Protein AF-A0AAV9LA61-F1 (afdb_monomer_lite)

pLDDT: mean 79.59, std 14.25, range [30.61, 95.94]

Sequence (211 aa):
MIKEYSKTHLEEFGIGIHIETIQLITIHNENRMDTILHFSTNIIWFGILSGYSILAKALCLLLVTEFFLGYHSPPGWEFAIRSIYNEVGVVANEQTITILVCILPGYENPREATGHIVCANCHLANKPVEIEVPQAVLPDTVFEAVVRIPYDMQLKQVLANGKKGGLNVEAVLILPEGFELAPPNRISPEMKEKIGNLSFQSYRPNMLTKE

Organism: NCBI:txid50273

Foldseek 3Di:
DDDPPDPPVVVVVVVVVVVVVVVVVVVVVVVVVVVVVVVVVVVVVVVVVVVVVVVVVVVVVVVVCCLVVVPPDLVSQLVVVCVVCVVVVHPDDPLNSLVCSPPVPLHPDQADPVRDGCVCSNVVDDFDKDWDWDPDDDPPDDTDIDIDGDDDQVAFDQDPVRDTHGDDDDDDDDDDAPDDDDDPVRQDPVNCVVCPPDDDDDSDPPPNDDD

InterPro domains:
  IPR002325 Cytochrome f [PR00610] (107-126)
  IPR002325 Cytochrome f [PR00610] (127-147)
  IPR002325 Cytochrome f [PR00610] (148-167)
  IPR002325 Cytochrome f [PR00610] (168-188)
  IPR002325 Cytochrome f [PR00610] (189-209)
  IPR002325 Cytochrome f [PS51010] (98-211)
  IPR004282 Chloroplast envelope membrane protein, CemA [PF03040] (49-105)
  IPR024094 Cytochrome f large domain [PF16639] (106-206)
  IPR036826 Cytochrome f large domain superfamily [G3DSA:2.60.40.830] (104-209)
  IPR036826 Cytochrome f large domain superfamily [SSF49441] (105-206)

Secondary structure (DSSP, 8-state):
------HHHHHHHHHHHHHHHHHHHHHHHHHHHHHHHHHHHHHHHHHHHHHHHHHHHHHHHHHHHHHHH-TTSHHHHHHHHHHHHHHTT----HHHHHHHHHHSS--SSSB-TTS-BGGGGT--S----EEE--S---TT-----EEE----TT--EEPTTSSEEPPP------PPTT--PPPTTTS-HHHHHHHTT-----SSTT-S---

Structure (mmCIF, N/CA/C/O backbone):
data_AF-A0AAV9LA61-F1
#
_entry.id   AF-A0AAV9LA61-F1
#
loop_
_atom_site.group_PDB
_atom_site.id
_atom_site.type_symbol
_atom_site.label_atom_id
_atom_site.label_alt_id
_atom_site.label_comp_id
_atom_site.label_asym_id
_atom_site.label_entity_id
_atom_site.label_seq_id
_atom_site.pdbx_PDB_ins_code
_atom_site.Cartn_x
_atom_site.Cartn_y
_atom_site.Cartn_z
_atom_site.occupancy
_atom_site.B_iso_or_equiv
_atom_site.auth_seq_id
_atom_site.auth_comp_id
_atom_site.auth_asym_id
_atom_site.auth_atom_id
_atom_site.pdbx_PDB_model_num
ATOM 1 N N . MET A 1 1 ? 67.467 15.479 -105.232 1.00 39.47 1 MET A N 1
ATOM 2 C CA . MET A 1 1 ? 67.809 14.550 -104.135 1.00 39.47 1 MET A CA 1
ATOM 3 C C . MET A 1 1 ? 66.787 14.755 -103.019 1.00 39.47 1 MET A C 1
ATOM 5 O O . MET A 1 1 ? 67.034 15.506 -102.086 1.00 39.47 1 MET A O 1
ATOM 9 N N . ILE A 1 2 ? 65.577 14.215 -103.194 1.00 45.69 2 ILE A N 1
ATOM 10 C CA . ILE A 1 2 ? 64.497 14.347 -102.207 1.00 45.69 2 ILE A CA 1
ATOM 11 C C . ILE A 1 2 ? 64.719 13.216 -101.212 1.00 45.69 2 ILE A C 1
ATOM 13 O O . ILE A 1 2 ? 64.659 12.0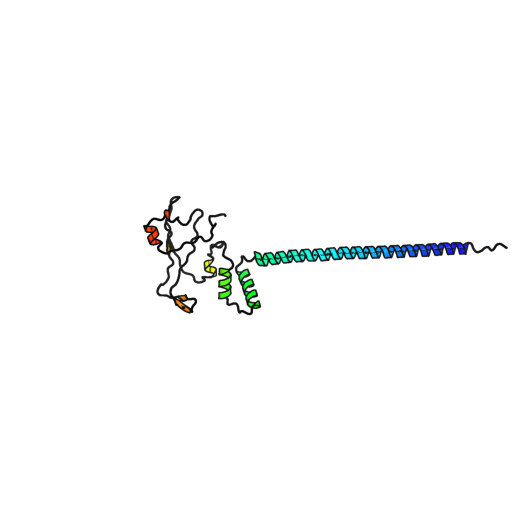50 -101.588 1.00 45.69 2 ILE A O 1
ATOM 17 N N . LYS A 1 3 ? 65.097 13.575 -99.982 1.00 44.38 3 LYS A N 1
ATOM 18 C CA . LYS A 1 3 ? 65.285 12.629 -98.885 1.00 44.38 3 LYS A CA 1
ATOM 19 C C . LYS A 1 3 ? 63.963 11.907 -98.664 1.00 44.38 3 LYS A C 1
ATOM 21 O O . LYS A 1 3 ? 63.001 12.507 -98.194 1.00 44.38 3 LYS A O 1
ATOM 26 N N . GLU A 1 4 ? 63.955 10.624 -98.984 1.00 48.91 4 GLU A N 1
ATOM 27 C CA . GLU A 1 4 ? 63.036 9.633 -98.449 1.00 48.91 4 GLU A CA 1
ATOM 28 C C . GLU A 1 4 ? 63.321 9.545 -96.943 1.00 48.91 4 GLU A C 1
ATOM 30 O O . GLU A 1 4 ? 64.007 8.655 -96.449 1.00 48.91 4 GLU A O 1
ATOM 35 N N . TYR A 1 5 ? 62.903 10.577 -96.206 1.00 51.22 5 TYR A N 1
ATOM 36 C CA . TYR A 1 5 ? 62.904 10.572 -94.754 1.00 51.22 5 TYR A CA 1
ATOM 37 C C . TYR A 1 5 ? 61.747 9.668 -94.341 1.00 51.22 5 TYR A C 1
ATOM 39 O O . TYR A 1 5 ? 60.636 10.117 -94.084 1.00 51.22 5 TYR A O 1
ATOM 47 N N . SER A 1 6 ? 62.035 8.371 -94.465 1.00 53.47 6 SER A N 1
ATOM 48 C CA . SER A 1 6 ? 61.441 7.223 -93.802 1.00 53.47 6 SER A CA 1
ATOM 49 C C . SER A 1 6 ? 60.005 7.456 -93.332 1.00 53.47 6 SER A C 1
ATOM 51 O O . SER A 1 6 ? 59.761 7.863 -92.198 1.00 53.47 6 SER A O 1
ATOM 53 N N . LYS A 1 7 ? 59.041 7.165 -94.212 1.00 55.44 7 LYS A N 1
ATOM 54 C CA . LYS A 1 7 ? 57.607 7.080 -93.885 1.00 55.44 7 LYS A CA 1
ATOM 55 C C . LYS A 1 7 ? 57.358 6.250 -92.611 1.00 55.44 7 LYS A C 1
ATOM 57 O O . LYS A 1 7 ? 56.493 6.595 -91.815 1.00 55.44 7 LYS A O 1
ATOM 62 N N . THR A 1 8 ? 58.194 5.242 -92.377 1.00 58.38 8 THR A N 1
ATOM 63 C CA . THR A 1 8 ? 58.244 4.405 -91.173 1.00 58.38 8 THR A CA 1
ATOM 64 C C . THR A 1 8 ? 58.556 5.182 -89.887 1.00 58.38 8 THR A C 1
ATOM 66 O O . THR A 1 8 ? 57.950 4.902 -88.862 1.00 58.38 8 THR A O 1
ATOM 69 N N . HIS A 1 9 ? 59.405 6.214 -89.921 1.00 57.41 9 HIS A N 1
ATOM 70 C CA . HIS A 1 9 ? 59.735 7.032 -88.741 1.00 57.41 9 HIS A CA 1
ATOM 71 C C . HIS A 1 9 ? 58.607 8.012 -88.358 1.00 57.41 9 HIS A C 1
ATOM 73 O O . HIS A 1 9 ? 58.478 8.401 -87.197 1.00 57.41 9 HIS A O 1
ATOM 79 N N . LEU A 1 10 ? 57.783 8.425 -89.329 1.00 59.28 10 LEU A N 1
ATOM 80 C CA . LEU A 1 10 ? 56.579 9.227 -89.078 1.00 59.28 10 LEU A CA 1
ATOM 81 C C . LEU A 1 10 ? 55.423 8.365 -88.548 1.00 59.28 10 LEU A C 1
ATOM 83 O O . LEU A 1 10 ? 54.678 8.818 -87.681 1.00 59.28 10 LEU A O 1
ATOM 87 N N . GLU A 1 11 ? 55.298 7.123 -89.025 1.00 60.62 11 GLU A N 1
ATOM 88 C CA . GLU A 1 11 ? 54.327 6.148 -88.509 1.00 60.62 11 GLU A CA 1
ATOM 89 C C . GLU A 1 11 ? 54.668 5.710 -87.071 1.00 60.62 11 GLU A C 1
ATOM 91 O O . GLU A 1 11 ? 53.788 5.732 -86.212 1.00 60.62 11 GLU A O 1
ATOM 96 N N . GLU A 1 12 ? 55.938 5.422 -86.757 1.00 61.72 12 GLU A N 1
ATOM 97 C CA . GLU A 1 12 ? 56.388 5.120 -85.384 1.00 61.72 12 GLU A CA 1
ATOM 98 C C . GLU A 1 12 ? 56.182 6.296 -84.418 1.00 61.72 12 GLU A C 1
ATOM 100 O O . GLU A 1 12 ? 55.758 6.098 -83.278 1.00 61.72 12 GLU A O 1
ATOM 105 N N . PHE A 1 13 ? 56.416 7.531 -84.877 1.00 66.81 13 PHE A N 1
ATOM 106 C CA . PHE A 1 13 ? 56.186 8.734 -84.074 1.00 66.81 13 PHE A CA 1
ATOM 107 C C . PHE A 1 13 ? 54.698 8.940 -83.748 1.00 66.81 13 PHE A C 1
ATOM 109 O O . PHE A 1 13 ? 54.348 9.234 -82.605 1.00 66.81 13 PHE A O 1
ATOM 116 N N . GLY A 1 14 ? 53.805 8.728 -84.722 1.00 66.44 14 GLY A N 1
ATOM 117 C CA . GLY A 1 14 ? 52.358 8.783 -84.500 1.00 66.44 14 GLY A CA 1
ATOM 118 C C . GLY A 1 14 ? 51.866 7.703 -83.531 1.00 66.44 14 GLY A C 1
ATOM 119 O O . GLY A 1 14 ? 51.085 7.995 -82.626 1.00 66.44 14 GLY A O 1
ATOM 120 N N . ILE A 1 15 ? 52.367 6.470 -83.669 1.00 73.69 15 ILE A N 1
ATOM 121 C CA . ILE A 1 15 ? 52.054 5.356 -82.759 1.00 73.69 15 ILE A CA 1
ATOM 122 C C . ILE A 1 15 ? 52.518 5.671 -81.328 1.00 73.69 15 ILE A C 1
ATOM 124 O O . ILE A 1 15 ? 51.758 5.452 -80.385 1.00 73.69 15 ILE A O 1
ATOM 128 N N . GLY A 1 16 ? 53.714 6.248 -81.160 1.00 77.56 16 GLY A N 1
ATOM 129 C CA . GLY A 1 16 ? 54.237 6.676 -79.858 1.00 77.56 16 GLY A CA 1
ATOM 130 C C . GLY A 1 16 ? 53.342 7.704 -79.160 1.00 77.56 16 GLY A C 1
ATOM 131 O O . GLY A 1 16 ? 52.961 7.504 -78.008 1.00 77.56 16 GLY A O 1
ATOM 132 N N . ILE A 1 17 ? 52.910 8.745 -79.881 1.00 76.94 17 ILE A N 1
ATOM 133 C CA . ILE A 1 17 ? 52.001 9.771 -79.338 1.00 76.94 17 ILE A CA 1
ATOM 134 C C . ILE A 1 17 ? 50.653 9.163 -78.938 1.00 76.94 17 ILE A C 1
ATOM 136 O O . ILE A 1 17 ? 50.100 9.509 -77.891 1.00 76.94 17 ILE A O 1
ATOM 140 N N . HIS A 1 18 ? 50.106 8.249 -79.744 1.00 75.50 18 HIS A N 1
ATOM 141 C CA . HIS A 1 18 ? 48.851 7.576 -79.413 1.00 75.50 18 HIS A CA 1
ATOM 142 C C . HIS A 1 18 ? 48.974 6.704 -78.155 1.00 75.50 18 HIS A C 1
ATOM 144 O O . HIS A 1 18 ? 48.066 6.725 -77.326 1.00 75.50 18 HIS A O 1
ATOM 150 N N . ILE A 1 19 ? 50.093 5.995 -77.971 1.00 79.75 19 ILE A N 1
ATOM 151 C CA . ILE A 1 19 ? 50.356 5.188 -76.770 1.00 79.75 19 ILE A CA 1
ATOM 152 C C . ILE A 1 19 ? 50.483 6.079 -75.527 1.00 79.75 19 ILE A C 1
ATOM 154 O O . ILE A 1 19 ? 49.819 5.806 -74.526 1.00 79.75 19 ILE A O 1
ATOM 158 N N . GLU A 1 20 ? 51.253 7.168 -75.592 1.00 84.19 20 GLU A N 1
ATOM 159 C CA . GLU A 1 20 ? 51.378 8.125 -74.480 1.00 84.19 20 GLU A CA 1
ATOM 160 C C . GLU A 1 20 ? 50.030 8.781 -74.140 1.00 84.19 20 GLU A C 1
ATOM 162 O O . GLU A 1 20 ? 49.670 8.916 -72.970 1.00 84.19 20 GLU A O 1
ATOM 167 N N . THR A 1 21 ? 49.227 9.119 -75.155 1.00 77.12 21 THR A N 1
ATOM 168 C CA . THR A 1 21 ? 47.882 9.687 -74.965 1.00 77.12 21 THR A CA 1
ATOM 169 C C . THR A 1 21 ? 46.945 8.692 -74.275 1.00 77.12 21 THR A C 1
ATOM 171 O O . THR A 1 21 ? 46.225 9.064 -73.349 1.00 77.12 21 THR A O 1
ATOM 174 N N . ILE A 1 22 ? 46.971 7.415 -74.670 1.00 80.19 22 ILE A N 1
ATOM 175 C CA . ILE A 1 22 ? 46.185 6.354 -74.021 1.00 80.19 22 ILE A CA 1
ATOM 176 C C . ILE A 1 22 ? 46.642 6.147 -72.572 1.00 80.19 22 ILE A C 1
ATOM 178 O O . ILE A 1 22 ? 45.796 6.004 -71.687 1.00 80.19 22 ILE A O 1
ATOM 182 N N . GLN A 1 23 ? 47.949 6.178 -72.300 1.00 82.50 23 GLN A N 1
ATOM 183 C CA . GLN A 1 23 ? 48.486 6.064 -70.941 1.00 82.50 23 GLN A CA 1
ATOM 184 C C . GLN A 1 23 ? 48.042 7.232 -70.054 1.00 82.50 23 GLN A C 1
ATOM 186 O O . GLN A 1 23 ? 47.571 7.003 -68.942 1.00 82.50 23 GLN A O 1
ATOM 191 N N . LEU A 1 24 ? 48.096 8.469 -70.554 1.00 78.12 24 LEU A N 1
ATOM 192 C CA . LEU A 1 24 ? 47.629 9.647 -69.819 1.00 78.12 24 LEU A CA 1
ATOM 193 C C . LEU A 1 24 ? 46.121 9.603 -69.540 1.00 78.12 24 LEU A C 1
ATOM 195 O O . LEU A 1 24 ? 45.698 9.927 -68.432 1.00 78.12 24 LEU A O 1
ATOM 199 N N . ILE A 1 25 ? 45.310 9.160 -70.506 1.00 77.00 25 ILE A N 1
ATOM 200 C CA . ILE A 1 25 ? 43.863 8.970 -70.313 1.00 77.00 25 ILE A CA 1
ATOM 201 C C . ILE A 1 25 ? 43.596 7.873 -69.276 1.00 77.00 25 ILE A C 1
ATOM 203 O O . ILE A 1 25 ? 42.731 8.042 -68.419 1.00 77.00 25 ILE A O 1
ATOM 207 N N . THR A 1 26 ? 44.353 6.775 -69.318 1.00 78.12 26 THR A N 1
ATOM 208 C CA . THR A 1 26 ? 44.226 5.665 -68.361 1.00 78.12 26 THR A CA 1
ATOM 209 C C . THR A 1 26 ? 44.545 6.135 -66.942 1.00 78.12 26 THR A C 1
ATOM 211 O O . THR A 1 26 ? 43.716 5.959 -66.055 1.00 78.12 26 THR A O 1
ATOM 214 N N . ILE A 1 27 ? 45.664 6.842 -66.746 1.00 78.12 27 ILE A N 1
ATOM 215 C CA . ILE A 1 27 ? 46.070 7.396 -65.443 1.00 78.12 27 ILE A CA 1
ATOM 216 C C . ILE A 1 27 ? 45.066 8.447 -64.947 1.00 78.12 27 ILE A C 1
ATOM 218 O O . ILE A 1 27 ? 44.709 8.468 -63.769 1.00 78.12 27 ILE A O 1
ATOM 222 N N . HIS A 1 28 ? 44.578 9.328 -65.828 1.00 77.56 28 HIS A N 1
ATOM 223 C CA . HIS A 1 28 ? 43.583 10.333 -65.453 1.00 77.56 28 HIS A CA 1
ATOM 224 C C . HIS A 1 28 ? 42.263 9.688 -65.016 1.00 77.56 28 HIS A C 1
ATOM 226 O O . HIS A 1 28 ? 41.684 10.092 -64.008 1.00 77.56 28 HIS A O 1
ATOM 232 N N . ASN A 1 29 ? 41.802 8.668 -65.740 1.00 77.81 29 ASN A N 1
ATOM 233 C CA . ASN A 1 29 ? 40.587 7.939 -65.398 1.00 77.81 29 ASN A CA 1
ATOM 234 C C . ASN A 1 29 ? 40.753 7.137 -64.100 1.00 77.81 29 ASN A C 1
ATOM 236 O O . ASN A 1 29 ? 39.849 7.157 -63.270 1.00 77.81 29 ASN A O 1
ATOM 240 N N . GLU A 1 30 ? 41.904 6.500 -63.883 1.00 82.81 30 GLU A N 1
ATOM 241 C CA . GLU A 1 30 ? 42.217 5.758 -62.657 1.00 82.81 30 GLU A CA 1
ATOM 242 C C . GLU A 1 30 ? 42.235 6.678 -61.427 1.00 82.81 30 GLU A C 1
ATOM 244 O O . GLU A 1 30 ? 41.519 6.424 -60.462 1.00 82.81 30 GLU A O 1
ATOM 249 N N . ASN A 1 31 ? 42.914 7.827 -61.507 1.00 77.44 31 ASN A N 1
ATOM 250 C CA . ASN A 1 31 ? 42.933 8.823 -60.427 1.00 77.44 31 ASN A CA 1
ATOM 251 C C . ASN A 1 31 ? 41.536 9.392 -60.116 1.00 77.44 31 ASN A C 1
ATOM 253 O O . ASN A 1 31 ? 41.205 9.688 -58.964 1.00 77.44 31 ASN A O 1
ATOM 257 N N . ARG A 1 32 ? 40.687 9.561 -61.139 1.00 76.81 32 ARG A N 1
ATOM 258 C CA . ARG A 1 32 ? 39.297 10.016 -60.964 1.00 76.81 32 ARG A CA 1
ATOM 259 C C . ARG A 1 32 ? 38.440 8.946 -60.295 1.00 76.81 32 ARG A C 1
ATOM 261 O O . ARG A 1 32 ? 37.644 9.286 -59.422 1.00 76.81 32 ARG A O 1
ATOM 268 N N . MET A 1 33 ? 38.618 7.682 -60.671 1.00 82.12 33 MET A N 1
ATOM 269 C CA . MET A 1 33 ? 37.936 6.553 -60.039 1.00 82.12 33 MET A CA 1
ATOM 270 C C . MET A 1 33 ? 38.354 6.389 -58.578 1.00 82.12 33 MET A C 1
ATOM 272 O O . MET A 1 33 ? 37.484 6.234 -57.725 1.00 82.12 33 MET A O 1
ATOM 276 N N . ASP A 1 34 ? 39.646 6.514 -58.278 1.00 83.12 34 ASP A N 1
ATOM 277 C CA . ASP A 1 34 ? 40.184 6.472 -56.916 1.00 83.12 34 ASP A CA 1
ATOM 278 C C . ASP A 1 34 ? 39.602 7.593 -56.036 1.00 83.12 34 ASP A C 1
ATOM 280 O O . ASP A 1 34 ? 39.073 7.349 -54.950 1.00 83.12 34 ASP A O 1
ATOM 284 N N . THR A 1 35 ? 39.549 8.820 -56.564 1.00 81.50 35 THR A N 1
ATOM 285 C CA . THR A 1 35 ? 38.940 9.965 -55.864 1.00 81.50 35 THR A CA 1
ATOM 286 C C . THR A 1 35 ? 37.454 9.729 -55.559 1.00 81.50 35 THR A C 1
ATOM 288 O O . THR A 1 35 ? 36.986 10.019 -54.455 1.00 81.50 35 THR A O 1
ATOM 291 N N . ILE A 1 36 ? 36.695 9.189 -56.522 1.00 85.25 36 ILE A N 1
ATOM 292 C CA . ILE A 1 36 ? 35.271 8.857 -56.343 1.00 85.25 36 ILE A CA 1
ATOM 293 C C . ILE A 1 36 ? 35.106 7.740 -55.307 1.00 85.25 36 ILE A C 1
ATOM 295 O O . ILE A 1 36 ? 34.223 7.818 -54.447 1.00 85.25 36 ILE A O 1
ATOM 299 N N . LEU A 1 37 ? 35.969 6.724 -55.348 1.00 87.31 37 LEU A N 1
ATOM 300 C CA . LEU A 1 37 ? 35.947 5.606 -54.414 1.00 87.31 37 LEU A CA 1
ATOM 301 C C . LEU A 1 37 ? 36.220 6.079 -52.981 1.00 87.31 37 LEU A C 1
ATOM 303 O O . LEU A 1 37 ? 35.446 5.757 -52.076 1.00 87.31 37 LEU A O 1
ATOM 307 N N . HIS A 1 38 ? 37.236 6.916 -52.773 1.00 85.00 38 HIS A N 1
ATOM 308 C CA . HIS A 1 38 ? 37.529 7.517 -51.472 1.00 85.00 38 HIS A CA 1
ATOM 309 C C . HIS A 1 38 ? 36.374 8.378 -50.954 1.00 85.00 38 HIS A C 1
ATOM 311 O O . HIS A 1 38 ? 35.984 8.260 -49.791 1.00 85.00 38 HIS A O 1
ATOM 317 N N . PHE A 1 39 ? 35.775 9.202 -51.816 1.00 89.25 39 PHE A N 1
ATOM 318 C CA . PHE A 1 39 ? 34.627 10.025 -51.444 1.00 89.25 39 PHE A CA 1
ATOM 319 C C . PHE A 1 39 ? 33.417 9.172 -51.033 1.00 89.25 39 PHE A C 1
ATOM 321 O O . PHE A 1 39 ? 32.797 9.430 -50.001 1.00 89.25 39 PHE A O 1
ATOM 328 N N . SER A 1 40 ? 33.122 8.108 -51.787 1.00 86.12 40 SER A N 1
ATOM 329 C CA . SER A 1 40 ? 32.026 7.185 -51.471 1.00 86.12 40 SER A CA 1
ATOM 330 C C . SER A 1 40 ? 32.268 6.412 -50.171 1.00 86.12 40 SER A C 1
ATOM 332 O O . SER A 1 40 ? 31.369 6.315 -49.336 1.00 86.12 40 SER A O 1
ATOM 334 N N . THR A 1 41 ? 33.500 5.955 -49.939 1.00 90.06 41 THR A N 1
ATOM 335 C CA . THR A 1 41 ? 33.896 5.254 -48.709 1.00 90.06 41 THR A CA 1
ATOM 336 C C . THR A 1 41 ? 33.743 6.162 -47.489 1.00 90.06 41 THR A C 1
ATOM 338 O O . THR A 1 41 ? 33.210 5.738 -46.464 1.00 90.06 41 THR A O 1
ATOM 341 N N . ASN A 1 42 ? 34.121 7.438 -47.609 1.00 85.56 42 ASN A N 1
ATOM 342 C CA . ASN A 1 42 ? 33.971 8.419 -46.535 1.00 85.56 42 ASN A CA 1
ATOM 343 C C . ASN A 1 42 ? 32.498 8.722 -46.216 1.00 85.56 42 ASN A C 1
ATOM 345 O O . ASN A 1 42 ? 32.140 8.842 -45.043 1.00 85.56 42 ASN A O 1
ATOM 349 N N . ILE A 1 43 ? 31.631 8.803 -47.233 1.00 90.75 43 ILE A N 1
ATOM 350 C CA . ILE A 1 43 ? 30.181 8.970 -47.035 1.00 90.75 43 ILE A CA 1
ATOM 351 C C . ILE A 1 43 ? 29.590 7.756 -46.312 1.00 90.75 43 ILE A C 1
ATOM 353 O O . ILE A 1 43 ? 28.825 7.921 -45.361 1.00 90.75 43 ILE A O 1
ATOM 357 N N . ILE A 1 44 ? 29.965 6.543 -46.726 1.00 90.56 44 ILE A N 1
ATOM 358 C CA . ILE A 1 44 ? 29.505 5.302 -46.092 1.00 90.56 44 ILE A CA 1
ATOM 359 C C . ILE A 1 44 ? 29.962 5.254 -44.629 1.00 90.56 44 ILE A C 1
ATOM 361 O O . ILE A 1 44 ? 29.152 4.986 -43.742 1.00 90.56 44 ILE A O 1
ATOM 365 N N . TRP A 1 45 ? 31.227 5.586 -44.354 1.00 89.44 45 TRP A N 1
ATOM 366 C CA . TRP A 1 45 ? 31.765 5.640 -42.994 1.00 89.44 45 TRP A CA 1
ATOM 367 C C . TRP A 1 45 ? 31.013 6.640 -42.109 1.00 89.44 45 TRP A C 1
ATOM 369 O O . TRP A 1 45 ? 30.634 6.314 -40.984 1.00 89.44 45 TRP A O 1
ATOM 379 N N . PHE A 1 46 ? 30.728 7.837 -42.627 1.00 87.06 46 PHE A N 1
ATOM 380 C CA . PHE A 1 46 ? 29.949 8.844 -41.909 1.00 87.06 46 PHE A CA 1
ATOM 381 C C . PHE A 1 46 ? 28.514 8.372 -41.621 1.00 87.06 46 PHE A C 1
ATOM 383 O O . PHE A 1 46 ? 27.997 8.585 -40.521 1.00 87.06 46 PHE A O 1
ATOM 390 N N . GLY A 1 47 ? 27.881 7.677 -42.570 1.00 85.94 47 GLY A N 1
ATOM 391 C CA . GLY A 1 47 ? 26.564 7.063 -42.389 1.00 85.94 47 GLY A CA 1
ATOM 392 C C . GLY A 1 47 ? 26.552 5.984 -41.301 1.00 85.94 47 GLY A C 1
ATOM 393 O O . GLY A 1 47 ? 25.682 5.991 -40.433 1.00 85.94 47 GLY A O 1
ATOM 394 N N . ILE A 1 48 ? 27.551 5.099 -41.287 1.00 86.69 48 ILE A N 1
ATOM 395 C CA . ILE A 1 48 ? 27.679 4.043 -40.270 1.00 86.69 48 ILE A CA 1
ATOM 396 C C . ILE A 1 48 ? 27.937 4.651 -38.885 1.00 86.69 48 ILE A C 1
ATOM 398 O O . ILE A 1 48 ? 27.279 4.278 -37.914 1.00 86.69 48 ILE A O 1
ATOM 402 N N . LEU A 1 49 ? 28.853 5.620 -38.788 1.00 80.69 49 LEU A N 1
ATOM 403 C CA . LEU A 1 49 ? 29.201 6.276 -37.526 1.00 80.69 49 LEU A CA 1
ATOM 404 C C . LEU A 1 49 ? 28.024 7.075 -36.946 1.00 80.69 49 LEU A C 1
ATOM 406 O O . LEU A 1 49 ? 27.745 6.996 -35.748 1.00 80.69 49 LEU A O 1
ATOM 410 N N . SER A 1 50 ? 27.309 7.824 -37.790 1.00 77.94 50 SER A N 1
ATOM 411 C CA . SER A 1 50 ? 26.110 8.560 -37.371 1.00 77.94 50 SER A CA 1
ATOM 412 C C . SER A 1 50 ? 24.975 7.616 -36.968 1.00 77.94 50 SER A C 1
ATOM 414 O O . SER A 1 50 ? 24.353 7.835 -35.928 1.00 77.94 50 SER A O 1
ATOM 416 N N . GLY A 1 51 ? 24.765 6.522 -37.707 1.00 79.75 51 GLY A N 1
ATOM 417 C CA . GLY A 1 51 ? 23.809 5.473 -37.354 1.00 79.75 51 GLY A CA 1
ATOM 418 C C . GLY A 1 51 ? 24.116 4.822 -36.003 1.00 79.75 51 GLY A C 1
ATOM 419 O O . GLY A 1 51 ? 23.225 4.711 -35.162 1.00 79.75 51 GLY A O 1
ATOM 420 N N . TYR A 1 52 ? 25.382 4.477 -35.745 1.00 80.06 52 TYR A N 1
ATOM 421 C CA . TYR A 1 52 ? 25.813 3.937 -34.453 1.00 80.06 52 TYR A CA 1
ATOM 422 C C . TYR A 1 52 ? 25.596 4.940 -33.313 1.00 80.06 52 TYR A C 1
ATOM 424 O O . TYR A 1 52 ? 25.124 4.563 -32.245 1.00 80.06 52 TYR A O 1
ATOM 432 N N . SER A 1 53 ? 25.864 6.231 -33.541 1.00 80.25 53 SER A N 1
ATOM 433 C CA . SER A 1 53 ? 25.614 7.285 -32.549 1.00 80.25 53 SER A CA 1
ATOM 434 C C . SER A 1 53 ? 24.127 7.428 -32.208 1.00 80.25 53 SER A C 1
ATOM 436 O O . SER A 1 53 ? 23.774 7.563 -31.036 1.00 80.25 53 SER A O 1
ATOM 438 N N . ILE A 1 54 ? 23.245 7.369 -33.209 1.00 81.50 54 ILE A N 1
ATOM 439 C CA . ILE A 1 54 ? 21.793 7.455 -33.010 1.00 81.50 54 ILE A CA 1
ATOM 440 C C . ILE A 1 54 ? 21.279 6.213 -32.280 1.00 81.50 54 ILE A C 1
ATOM 442 O O . ILE A 1 54 ? 20.540 6.347 -31.307 1.00 81.50 54 ILE A O 1
ATOM 446 N N . LEU A 1 55 ? 21.709 5.019 -32.697 1.00 80.06 55 LEU A N 1
ATOM 447 C CA . LEU A 1 55 ? 21.327 3.763 -32.055 1.00 80.06 55 LEU A CA 1
ATOM 448 C C . LEU A 1 55 ? 21.816 3.702 -30.603 1.00 80.06 55 LEU A C 1
ATOM 450 O O . LEU A 1 55 ? 21.046 3.347 -29.716 1.00 80.06 55 LEU A O 1
ATOM 454 N N . ALA A 1 56 ? 23.059 4.110 -30.340 1.00 81.56 56 ALA A N 1
ATOM 455 C CA . ALA A 1 56 ? 23.613 4.172 -28.992 1.00 81.56 56 ALA A CA 1
ATOM 456 C C . ALA A 1 56 ? 22.868 5.183 -28.113 1.00 81.56 56 ALA A C 1
ATOM 458 O O . ALA A 1 56 ? 22.600 4.894 -26.951 1.00 81.56 56 ALA A O 1
ATOM 459 N N . LYS A 1 57 ? 22.481 6.348 -28.652 1.00 76.69 57 LYS A N 1
ATOM 460 C CA . LYS A 1 57 ? 21.649 7.319 -27.926 1.00 76.69 57 LYS A CA 1
ATOM 461 C C . LYS A 1 57 ? 20.252 6.779 -27.640 1.00 76.69 57 LYS A C 1
ATOM 463 O O . LYS A 1 57 ? 19.782 6.948 -26.524 1.00 76.69 57 LYS A O 1
ATOM 468 N N . ALA A 1 58 ? 19.606 6.124 -28.604 1.00 79.19 58 AL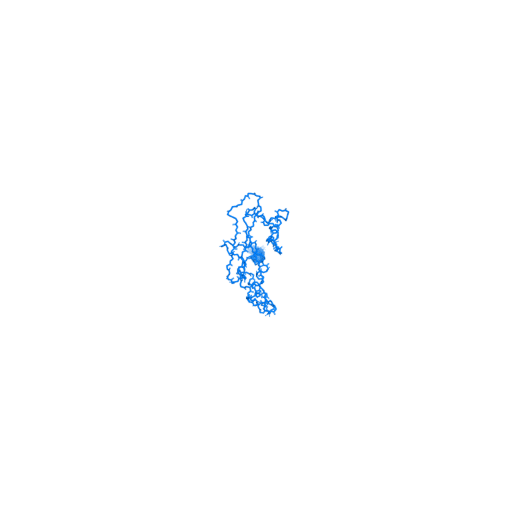A A N 1
ATOM 469 C CA . ALA A 1 58 ? 18.294 5.511 -28.411 1.00 79.19 58 ALA A CA 1
ATOM 470 C C . ALA A 1 58 ? 18.345 4.381 -27.371 1.00 79.19 58 ALA A C 1
ATOM 472 O O . ALA A 1 58 ? 17.501 4.335 -26.485 1.00 79.19 58 ALA A O 1
ATOM 473 N N . LEU A 1 59 ? 19.374 3.529 -27.423 1.00 78.19 59 LEU A N 1
ATOM 474 C CA . LEU A 1 59 ? 19.607 2.475 -26.436 1.00 78.19 59 LEU A CA 1
ATOM 475 C C . LEU A 1 59 ? 19.932 3.051 -25.053 1.00 78.19 59 LEU A C 1
ATOM 477 O O . LEU A 1 59 ? 19.442 2.543 -24.055 1.00 78.19 59 LEU A O 1
ATOM 481 N N . CYS A 1 60 ? 20.725 4.121 -24.983 1.00 77.00 60 CYS A N 1
ATOM 482 C CA . CYS A 1 60 ? 21.042 4.806 -23.733 1.00 77.00 60 CYS A CA 1
ATOM 483 C C . CYS A 1 60 ? 19.796 5.463 -23.136 1.00 77.00 60 CYS A C 1
ATOM 485 O O . CYS A 1 60 ? 19.551 5.320 -21.949 1.00 77.00 60 CYS A O 1
ATOM 487 N N . LEU A 1 61 ? 18.961 6.109 -23.956 1.00 76.56 61 LEU A N 1
ATOM 488 C CA . LEU A 1 61 ? 17.672 6.633 -23.515 1.00 76.56 61 LEU A CA 1
ATOM 489 C C . LEU A 1 61 ? 16.747 5.515 -23.047 1.00 76.56 61 LEU A C 1
ATOM 491 O O . LEU A 1 61 ? 16.137 5.687 -22.007 1.00 76.56 61 LEU A O 1
ATOM 495 N N . LEU A 1 62 ? 16.694 4.379 -23.747 1.00 74.12 62 LEU A N 1
ATOM 496 C CA . LEU A 1 62 ? 15.904 3.218 -23.338 1.00 74.12 62 LEU A CA 1
ATOM 497 C C . LEU A 1 62 ? 16.408 2.640 -22.009 1.00 74.12 62 LEU A C 1
ATOM 499 O O . LEU A 1 62 ? 15.611 2.380 -21.121 1.00 74.12 62 LEU A O 1
ATOM 503 N N . LEU A 1 63 ? 17.725 2.513 -21.829 1.00 67.94 63 LEU A N 1
ATOM 504 C CA . LEU A 1 63 ? 18.336 2.094 -20.566 1.00 67.94 63 LEU A CA 1
ATOM 505 C C . LEU A 1 63 ? 18.076 3.098 -19.445 1.00 67.94 63 LEU A C 1
ATOM 507 O O . LEU A 1 63 ? 17.788 2.690 -18.333 1.00 67.94 63 LEU A O 1
ATOM 511 N N . VAL A 1 64 ? 18.146 4.398 -19.724 1.00 68.06 64 VAL A N 1
ATOM 512 C CA . VAL A 1 64 ? 17.832 5.461 -18.766 1.00 68.06 64 VAL A CA 1
ATOM 513 C C . VAL A 1 64 ? 16.341 5.435 -18.436 1.00 68.06 64 VAL A C 1
ATOM 515 O O . VAL A 1 64 ? 15.991 5.535 -17.273 1.00 68.06 64 VAL A O 1
ATOM 518 N N . THR A 1 65 ? 15.438 5.233 -19.393 1.00 65.19 65 THR A N 1
ATOM 519 C CA . THR A 1 65 ? 14.005 5.107 -19.102 1.00 65.19 65 THR A CA 1
ATOM 520 C C . THR A 1 65 ? 13.681 3.814 -18.369 1.00 65.19 65 THR A C 1
ATOM 522 O O . THR A 1 65 ? 12.887 3.850 -17.450 1.00 65.19 65 THR A O 1
ATOM 525 N N . GLU A 1 66 ? 14.299 2.683 -18.691 1.00 62.44 66 GLU A N 1
ATOM 526 C CA . GLU A 1 66 ? 14.104 1.424 -17.956 1.00 62.44 66 GLU A CA 1
ATOM 527 C C . GLU A 1 66 ? 14.709 1.508 -16.551 1.00 62.44 66 GLU A C 1
ATOM 529 O O . GLU A 1 66 ? 14.118 1.026 -15.593 1.00 62.44 66 GLU A O 1
ATOM 534 N N . PHE A 1 67 ? 15.847 2.189 -16.405 1.00 58.28 67 PHE A N 1
ATOM 535 C CA . PHE A 1 67 ? 16.430 2.494 -15.108 1.00 58.28 67 PHE A CA 1
ATOM 536 C C . PHE A 1 67 ? 15.472 3.404 -14.337 1.00 58.28 67 PHE A C 1
ATOM 538 O O . PHE A 1 67 ? 14.937 2.959 -13.343 1.00 58.28 67 PHE A O 1
ATOM 545 N N . PHE A 1 68 ? 15.152 4.612 -14.815 1.00 56.03 68 PHE A N 1
ATOM 546 C CA . PHE A 1 68 ? 14.389 5.628 -14.072 1.00 56.03 68 PHE A CA 1
ATOM 547 C C . PHE A 1 68 ? 12.856 5.445 -14.029 1.00 56.03 68 PHE A C 1
ATOM 549 O O . PHE A 1 68 ? 12.245 5.860 -13.049 1.00 56.03 68 PHE A O 1
ATOM 556 N N . LEU A 1 69 ? 12.222 4.850 -15.045 1.00 54.38 69 LEU A N 1
ATOM 557 C CA . LEU A 1 69 ? 10.773 4.560 -15.100 1.00 54.38 69 LEU A CA 1
ATOM 558 C C . LEU A 1 69 ? 10.448 3.098 -14.744 1.00 54.38 69 LEU A C 1
ATOM 560 O O . LEU A 1 69 ? 9.330 2.818 -14.325 1.00 54.38 69 LEU A O 1
ATOM 564 N N . GLY A 1 70 ? 11.402 2.166 -14.857 1.00 50.03 70 GLY A N 1
ATOM 565 C CA . GLY A 1 70 ? 11.238 0.766 -14.430 1.00 50.03 70 GLY A CA 1
ATOM 566 C C . GLY A 1 70 ? 11.365 0.549 -12.914 1.00 50.03 70 GLY A C 1
ATOM 567 O O . GLY A 1 70 ? 11.197 -0.573 -12.427 1.00 50.03 70 GLY A O 1
ATOM 568 N N . TYR A 1 71 ? 11.593 1.614 -12.137 1.00 52.69 71 TYR A N 1
ATOM 569 C CA . TYR A 1 71 ? 11.597 1.624 -10.668 1.00 52.69 71 TYR A CA 1
ATOM 570 C C . TYR A 1 71 ? 10.195 1.480 -10.043 1.00 52.69 71 TYR A C 1
ATOM 572 O O . TYR A 1 71 ? 9.815 2.216 -9.134 1.00 52.69 71 TYR A O 1
ATOM 580 N N . HIS A 1 72 ? 9.424 0.487 -10.475 1.00 54.81 72 HIS A N 1
ATOM 581 C CA . HIS A 1 72 ? 8.228 0.033 -9.759 1.00 54.81 72 HIS A CA 1
ATOM 582 C C . HIS A 1 72 ? 8.460 -1.278 -8.993 1.00 54.81 72 HIS A C 1
ATOM 584 O O . HIS A 1 72 ? 7.564 -1.743 -8.294 1.00 54.81 72 HIS A O 1
ATOM 590 N N . SER A 1 73 ? 9.662 -1.868 -9.078 1.00 60.38 73 SER A N 1
ATOM 591 C CA . SER A 1 73 ? 10.002 -3.071 -8.312 1.00 60.38 73 SER A CA 1
ATOM 592 C C . SER A 1 73 ? 10.829 -2.725 -7.058 1.00 60.38 73 SER A C 1
ATOM 594 O O . SER A 1 73 ? 11.849 -2.036 -7.171 1.00 60.38 73 SER A O 1
ATOM 596 N N . PRO A 1 74 ? 10.433 -3.202 -5.859 1.00 67.12 74 PRO A N 1
ATOM 597 C CA . PRO A 1 74 ? 11.216 -3.042 -4.629 1.00 67.12 74 PRO A CA 1
ATOM 598 C C . PRO A 1 74 ? 12.704 -3.442 -4.758 1.00 67.12 74 PRO A C 1
ATOM 600 O O . PRO A 1 74 ? 13.546 -2.699 -4.250 1.00 67.12 74 PRO A O 1
ATOM 603 N N . PRO A 1 75 ? 13.074 -4.512 -5.504 1.00 70.50 75 PRO A N 1
ATOM 604 C CA . 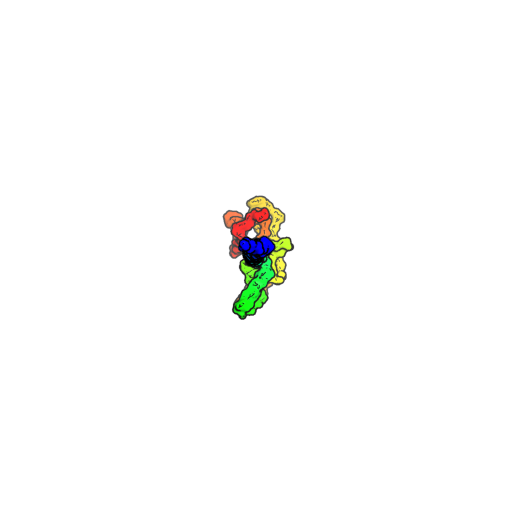PRO A 1 75 ? 14.481 -4.861 -5.736 1.00 70.50 75 PRO A CA 1
ATOM 605 C C . PRO A 1 75 ? 15.273 -3.802 -6.521 1.00 70.50 75 PRO A C 1
ATOM 607 O O . PRO A 1 75 ? 16.468 -3.619 -6.291 1.00 70.50 75 PRO A O 1
ATOM 610 N N . GLY A 1 76 ? 14.623 -3.084 -7.445 1.00 69.62 76 GLY A N 1
ATOM 611 C CA . GLY A 1 76 ? 15.259 -2.005 -8.205 1.00 69.62 76 GLY A CA 1
ATOM 612 C C . GLY A 1 76 ? 15.624 -0.816 -7.316 1.00 69.62 76 GLY A C 1
ATOM 613 O O . GLY A 1 76 ? 16.743 -0.308 -7.385 1.00 69.62 76 GLY A O 1
ATOM 614 N N . TRP A 1 77 ? 14.711 -0.424 -6.423 1.00 70.62 77 TRP A N 1
ATOM 615 C CA . TRP A 1 77 ? 14.973 0.624 -5.433 1.00 70.62 77 TRP A CA 1
ATOM 616 C C . TRP A 1 77 ? 16.078 0.231 -4.463 1.00 70.62 77 TRP A C 1
ATOM 618 O O . TRP A 1 77 ? 16.968 1.034 -4.194 1.00 70.62 77 TRP A O 1
ATOM 628 N N . GLU A 1 78 ? 16.069 -1.011 -3.985 1.00 70.94 78 GLU A N 1
ATOM 629 C CA . GLU A 1 78 ? 17.129 -1.537 -3.132 1.00 70.94 78 GLU A CA 1
ATOM 630 C C . GLU A 1 78 ? 18.513 -1.412 -3.796 1.00 70.94 78 GLU A C 1
ATOM 632 O O . GLU A 1 78 ? 19.454 -0.916 -3.173 1.00 70.94 78 GLU A O 1
ATOM 637 N N . PHE A 1 79 ? 18.637 -1.786 -5.073 1.00 72.81 79 PHE A N 1
ATOM 638 C CA . PHE A 1 79 ? 19.889 -1.664 -5.825 1.00 72.81 79 PHE A CA 1
ATOM 639 C C . PHE A 1 79 ? 20.330 -0.205 -6.033 1.00 72.81 79 PHE A C 1
ATOM 641 O O . PHE A 1 79 ? 21.510 0.118 -5.854 1.00 72.81 79 PHE A O 1
ATOM 648 N N . ALA A 1 80 ? 19.397 0.688 -6.380 1.00 74.62 80 ALA A N 1
ATOM 649 C CA . ALA A 1 80 ? 19.682 2.109 -6.578 1.00 74.62 80 ALA A CA 1
ATOM 650 C C . ALA A 1 80 ? 20.158 2.776 -5.278 1.00 74.62 80 ALA A C 1
ATOM 652 O O . ALA A 1 80 ? 21.177 3.468 -5.257 1.00 74.62 80 ALA A O 1
ATOM 653 N N . ILE A 1 81 ? 19.467 2.501 -4.170 1.00 74.94 81 ILE A N 1
ATOM 654 C CA . ILE A 1 81 ? 19.812 3.012 -2.842 1.00 74.94 81 ILE A CA 1
ATOM 655 C C . ILE A 1 81 ? 21.184 2.487 -2.410 1.00 74.94 81 ILE A C 1
ATOM 657 O O . ILE A 1 81 ? 22.030 3.276 -1.991 1.00 74.94 81 ILE A O 1
ATOM 661 N N . ARG A 1 82 ? 21.445 1.180 -2.561 1.00 73.44 82 ARG A N 1
ATOM 662 C CA . ARG A 1 82 ? 22.756 0.581 -2.253 1.00 73.44 82 ARG A CA 1
ATOM 663 C C . ARG A 1 82 ? 23.883 1.225 -3.071 1.00 73.44 82 ARG A C 1
ATOM 665 O O . ARG A 1 82 ? 24.939 1.510 -2.512 1.00 73.44 82 ARG A O 1
ATOM 672 N N . SER A 1 83 ? 23.662 1.494 -4.360 1.00 76.44 83 SER A N 1
ATOM 673 C CA . SER A 1 83 ? 24.646 2.159 -5.231 1.00 76.44 83 SER A CA 1
ATOM 674 C C . SER A 1 83 ? 24.973 3.580 -4.756 1.00 76.44 83 SER A C 1
ATOM 676 O O . SER A 1 83 ? 26.145 3.910 -4.591 1.00 76.44 83 SER A O 1
ATOM 678 N N . ILE A 1 84 ? 23.954 4.386 -4.437 1.00 76.06 84 ILE A N 1
ATOM 679 C CA . ILE A 1 84 ? 24.131 5.760 -3.932 1.00 76.06 84 ILE A CA 1
ATOM 680 C C . ILE A 1 84 ? 24.884 5.767 -2.597 1.00 76.06 84 ILE A C 1
ATOM 682 O O . ILE A 1 84 ? 25.806 6.553 -2.398 1.00 76.06 84 ILE A O 1
ATOM 686 N N . TYR A 1 85 ? 24.516 4.881 -1.672 1.00 77.12 85 TYR A N 1
ATOM 687 C CA . TYR A 1 85 ? 25.166 4.794 -0.364 1.00 77.12 85 TYR A CA 1
ATOM 688 C C . TYR A 1 85 ? 26.652 4.427 -0.481 1.00 77.12 85 TYR A C 1
ATOM 690 O O . TYR A 1 85 ? 27.484 5.030 0.200 1.00 77.12 85 TYR A O 1
ATOM 698 N N . ASN A 1 86 ? 26.993 3.510 -1.392 1.00 76.19 86 ASN A N 1
ATOM 699 C CA . ASN A 1 86 ? 28.380 3.145 -1.675 1.00 76.19 86 ASN A CA 1
ATOM 700 C C . ASN A 1 86 ? 29.184 4.311 -2.275 1.00 76.19 86 ASN A C 1
ATOM 702 O O . ASN A 1 86 ? 30.340 4.494 -1.900 1.00 76.19 86 ASN A O 1
ATOM 706 N N . GLU A 1 87 ? 28.587 5.125 -3.152 1.00 77.31 87 GLU A N 1
ATOM 707 C CA . GLU A 1 87 ? 29.244 6.318 -3.711 1.00 77.31 87 GLU A CA 1
ATOM 708 C C . GLU A 1 87 ? 29.458 7.426 -2.670 1.00 77.31 87 GLU A C 1
ATOM 710 O O . GLU A 1 87 ? 30.498 8.084 -2.664 1.00 77.31 87 GLU A O 1
ATOM 715 N N . VAL A 1 88 ? 28.504 7.613 -1.753 1.00 79.00 88 VAL A N 1
ATOM 716 C CA . VAL A 1 88 ? 28.580 8.623 -0.679 1.00 79.00 88 VAL A CA 1
ATOM 717 C C . VAL A 1 88 ? 29.397 8.116 0.529 1.00 79.00 88 VAL A C 1
ATOM 719 O O . VAL A 1 88 ? 29.634 8.854 1.485 1.00 79.00 88 VAL A O 1
ATOM 722 N N . GLY A 1 89 ? 29.888 6.872 0.493 1.00 70.19 89 GLY A N 1
ATOM 723 C CA . GLY A 1 89 ? 30.727 6.287 1.545 1.00 70.19 89 GLY A CA 1
ATOM 724 C C . GLY A 1 89 ? 29.974 5.971 2.842 1.00 70.19 89 GLY A C 1
ATOM 725 O O . GLY A 1 89 ? 30.587 5.862 3.905 1.00 70.19 89 GLY A O 1
ATOM 726 N N . VAL A 1 90 ? 28.649 5.829 2.774 1.00 70.88 90 VAL A N 1
ATOM 727 C CA . VAL A 1 90 ? 27.796 5.480 3.913 1.00 70.88 90 VAL A CA 1
ATOM 728 C C . VAL A 1 90 ? 27.467 3.994 3.829 1.00 70.88 90 VAL A C 1
ATOM 730 O O . VAL A 1 90 ? 26.926 3.527 2.834 1.00 70.88 90 VAL A O 1
ATOM 733 N N . VAL A 1 91 ? 27.750 3.232 4.887 1.00 65.00 91 VAL A N 1
ATOM 734 C CA . VAL A 1 91 ? 27.342 1.821 4.951 1.00 65.00 91 VAL A CA 1
ATOM 735 C C . VAL A 1 91 ? 25.817 1.759 5.013 1.00 65.00 91 VAL A C 1
ATOM 737 O O . VAL A 1 91 ? 25.208 2.179 5.999 1.00 65.00 91 VAL A O 1
ATOM 740 N N . ALA A 1 92 ? 25.196 1.251 3.952 1.00 60.81 92 ALA A N 1
ATOM 741 C CA . ALA A 1 92 ? 23.760 1.038 3.919 1.00 60.81 92 ALA A CA 1
ATOM 742 C C . ALA A 1 92 ? 23.392 -0.103 4.882 1.00 60.81 92 ALA A C 1
ATOM 744 O O . ALA A 1 92 ? 23.755 -1.257 4.664 1.00 60.81 92 ALA A O 1
ATOM 745 N N . ASN A 1 93 ? 22.697 0.219 5.974 1.00 69.25 93 ASN A N 1
ATOM 746 C CA . ASN A 1 93 ? 22.071 -0.782 6.836 1.00 69.25 93 ASN A CA 1
ATOM 747 C C . ASN A 1 93 ? 20.813 -1.323 6.134 1.00 69.25 93 ASN A C 1
ATOM 749 O O . ASN A 1 93 ? 20.048 -0.540 5.571 1.00 69.25 93 ASN A O 1
ATOM 753 N N . GLU A 1 94 ? 20.560 -2.630 6.221 1.00 67.81 94 GLU A N 1
ATOM 754 C CA . GLU A 1 94 ? 19.365 -3.292 5.669 1.00 67.81 94 GLU A CA 1
ATOM 755 C C . GLU A 1 94 ? 18.063 -2.608 6.124 1.00 67.81 94 GLU A C 1
ATOM 757 O O . GLU A 1 94 ? 17.151 -2.392 5.326 1.00 67.81 94 GLU A O 1
ATOM 762 N N . GLN A 1 95 ? 17.999 -2.150 7.381 1.00 62.72 95 GLN A N 1
ATOM 763 C CA . GLN A 1 95 ? 16.859 -1.365 7.877 1.00 62.72 95 GLN A CA 1
ATOM 764 C C . GLN A 1 95 ? 16.709 -0.014 7.169 1.00 62.72 95 GLN A C 1
ATOM 766 O O . GLN A 1 95 ? 15.592 0.401 6.878 1.00 62.72 95 GLN A O 1
ATOM 771 N N . THR A 1 96 ? 17.811 0.681 6.884 1.00 65.62 96 THR A N 1
ATOM 772 C CA . THR A 1 96 ? 17.789 1.978 6.192 1.00 65.62 96 THR A CA 1
ATOM 773 C C . THR A 1 96 ? 17.338 1.817 4.746 1.00 65.62 96 THR A C 1
ATOM 775 O O . THR A 1 96 ? 16.525 2.610 4.278 1.00 65.62 96 THR A O 1
ATOM 778 N N . ILE A 1 97 ? 17.812 0.769 4.067 1.00 66.38 97 ILE A N 1
ATOM 779 C CA . ILE A 1 97 ? 17.386 0.449 2.703 1.00 66.38 97 ILE A CA 1
ATOM 780 C C . ILE A 1 97 ? 15.894 0.116 2.691 1.00 66.38 97 ILE A C 1
ATOM 782 O O . ILE A 1 97 ? 15.148 0.721 1.930 1.00 66.38 97 ILE A O 1
ATOM 786 N N . THR A 1 98 ? 15.440 -0.752 3.598 1.00 63.56 98 THR A N 1
ATOM 787 C CA . THR A 1 98 ? 14.028 -1.150 3.707 1.00 63.56 98 THR A CA 1
ATOM 788 C C . THR A 1 98 ? 13.122 0.055 3.949 1.00 63.56 98 THR A C 1
ATOM 790 O O . THR A 1 98 ? 12.133 0.237 3.250 1.00 63.56 98 THR A O 1
ATOM 793 N N . ILE A 1 99 ? 13.482 0.930 4.894 1.00 66.25 99 ILE A N 1
ATOM 794 C CA . ILE A 1 99 ? 12.719 2.150 5.186 1.00 66.25 99 ILE A CA 1
ATOM 795 C C . ILE A 1 99 ? 12.621 3.042 3.944 1.00 66.25 99 ILE A C 1
ATOM 797 O O . ILE A 1 99 ? 11.547 3.548 3.631 1.00 66.25 99 ILE A O 1
ATOM 801 N N . LEU A 1 100 ? 13.722 3.225 3.218 1.00 67.31 100 LEU A N 1
ATOM 802 C CA . LEU A 1 100 ? 13.763 4.113 2.064 1.00 67.31 100 LEU A CA 1
ATOM 803 C C . LEU A 1 100 ? 12.999 3.528 0.858 1.00 67.31 100 LEU A C 1
ATOM 805 O O . LEU A 1 100 ? 12.289 4.266 0.178 1.00 67.31 100 LEU A O 1
ATOM 809 N N . VAL A 1 101 ? 13.042 2.205 0.662 1.00 64.44 101 VAL A N 1
ATOM 810 C CA . VAL A 1 101 ? 12.194 1.472 -0.299 1.00 64.44 101 VAL A CA 1
ATOM 811 C C . VAL A 1 101 ? 10.711 1.540 0.090 1.00 64.44 101 VAL A C 1
ATOM 813 O O . VAL A 1 101 ? 9.862 1.597 -0.787 1.00 64.44 101 VAL A O 1
ATOM 816 N N . CYS A 1 102 ? 10.370 1.572 1.381 1.00 62.97 102 CYS A N 1
ATOM 817 C CA . CYS A 1 102 ? 8.980 1.704 1.831 1.00 62.97 102 CYS A CA 1
ATOM 818 C C . CYS A 1 102 ? 8.432 3.147 1.721 1.00 62.97 102 CYS A C 1
ATOM 820 O O . CYS A 1 102 ? 7.216 3.325 1.704 1.00 62.97 102 CYS A O 1
ATOM 822 N N . ILE A 1 103 ? 9.298 4.172 1.674 1.00 59.88 103 ILE A N 1
ATOM 823 C CA . ILE A 1 103 ? 8.907 5.599 1.673 1.00 59.88 103 ILE A CA 1
ATOM 824 C C . ILE A 1 103 ? 8.937 6.226 0.270 1.00 59.88 103 ILE A C 1
ATOM 826 O O . ILE A 1 103 ? 8.090 7.066 -0.030 1.00 59.88 103 ILE A O 1
ATOM 830 N N . LEU A 1 104 ? 9.924 5.887 -0.569 1.00 55.22 104 LEU A N 1
ATOM 831 C CA . LEU A 1 104 ? 10.170 6.603 -1.830 1.00 55.22 104 LEU A CA 1
ATOM 832 C C . LEU A 1 104 ? 9.211 6.212 -2.966 1.00 55.22 104 LEU A C 1
ATOM 834 O O . LEU A 1 104 ? 8.596 7.111 -3.543 1.00 55.22 104 LEU A O 1
ATOM 838 N N . PRO A 1 105 ? 9.023 4.924 -3.300 1.00 57.22 105 PRO A N 1
ATOM 839 C CA . PRO A 1 105 ? 7.899 4.510 -4.119 1.00 57.22 105 PRO A CA 1
ATOM 840 C C . PRO A 1 105 ? 6.662 4.403 -3.226 1.00 57.22 105 PRO A C 1
ATOM 842 O O . PRO A 1 105 ? 6.445 3.403 -2.546 1.00 57.22 105 PRO A O 1
ATOM 845 N N . GLY A 1 106 ? 5.818 5.433 -3.221 1.00 64.38 106 GLY A N 1
ATOM 846 C CA . GLY A 1 106 ? 4.464 5.262 -2.701 1.00 64.38 106 GLY A CA 1
ATOM 847 C C . GLY A 1 106 ? 3.784 4.130 -3.473 1.00 64.38 106 GLY A C 1
ATOM 848 O O . GLY A 1 106 ? 3.628 4.235 -4.690 1.00 64.38 106 GLY A O 1
ATOM 849 N N . TYR A 1 107 ? 3.418 3.042 -2.791 1.00 74.31 107 TYR A N 1
ATOM 850 C CA . TYR A 1 107 ? 2.730 1.916 -3.423 1.00 74.31 107 TYR A CA 1
ATOM 851 C C . TYR A 1 107 ? 1.468 2.404 -4.147 1.00 74.31 107 TYR A C 1
ATOM 853 O O . TYR A 1 107 ? 0.723 3.248 -3.640 1.00 74.31 107 TYR A O 1
ATOM 861 N N . GLU A 1 108 ? 1.234 1.910 -5.366 1.00 78.25 108 GLU A N 1
ATOM 862 C CA . GLU A 1 108 ? 0.076 2.368 -6.136 1.00 78.25 108 GLU A CA 1
ATOM 863 C C . GLU A 1 108 ? -1.241 1.812 -5.632 1.00 78.25 108 GLU A C 1
ATOM 865 O O . GLU A 1 108 ? -2.228 2.540 -5.505 1.00 78.25 108 GLU A O 1
ATOM 870 N N . ASN A 1 109 ? -1.215 0.526 -5.316 1.00 83.88 109 ASN A N 1
ATOM 871 C CA . ASN A 1 109 ? -2.309 -0.207 -4.730 1.00 83.88 109 ASN A CA 1
ATOM 872 C C . ASN A 1 109 ? -1.800 -0.812 -3.414 1.00 83.88 109 ASN A C 1
ATOM 874 O O . ASN A 1 109 ? -0.736 -1.438 -3.419 1.00 83.88 109 ASN A O 1
ATOM 878 N N . PRO A 1 110 ? -2.521 -0.651 -2.290 1.00 87.81 110 PRO A N 1
ATOM 879 C CA . PRO A 1 110 ? -2.114 -1.259 -1.027 1.00 87.81 110 PRO A CA 1
ATOM 880 C C . PRO A 1 110 ? -2.203 -2.794 -1.039 1.00 87.81 110 PRO A C 1
ATOM 882 O O . PRO A 1 110 ? -1.687 -3.434 -0.122 1.00 87.81 110 PRO A O 1
ATOM 885 N N . ARG A 1 111 ? -2.851 -3.389 -2.051 1.00 90.19 111 ARG A N 1
ATOM 886 C CA . ARG A 1 111 ? -2.975 -4.833 -2.260 1.00 90.19 111 ARG A CA 1
ATOM 887 C C . ARG A 1 111 ? -2.256 -5.258 -3.537 1.00 90.19 111 ARG A C 1
ATOM 889 O O . ARG A 1 111 ? -2.559 -4.786 -4.629 1.00 90.19 111 ARG A O 1
ATOM 896 N N . GLU A 1 112 ? -1.337 -6.199 -3.392 1.00 85.62 112 GLU A N 1
ATOM 897 C CA . GLU A 1 112 ? -0.645 -6.854 -4.498 1.00 85.62 112 GLU A CA 1
ATOM 898 C C . GLU A 1 112 ? -1.569 -7.860 -5.208 1.00 85.62 112 GLU A C 1
ATOM 900 O O . GLU A 1 112 ? -2.559 -8.329 -4.642 1.00 85.62 112 GLU A O 1
ATOM 905 N N . ALA A 1 113 ? -1.222 -8.269 -6.434 1.00 83.56 113 ALA A N 1
ATOM 906 C CA . ALA A 1 113 ? -2.002 -9.240 -7.218 1.00 83.56 113 ALA A CA 1
ATOM 907 C C . ALA A 1 113 ? -2.187 -10.604 -6.517 1.00 83.56 113 ALA A C 1
ATOM 909 O O . ALA A 1 113 ? -3.149 -11.323 -6.776 1.00 83.56 113 ALA A O 1
ATOM 910 N N . THR A 1 114 ? -1.287 -10.951 -5.596 1.00 86.25 114 THR A N 1
ATOM 911 C CA . THR A 1 114 ? -1.355 -12.154 -4.750 1.00 86.25 114 THR A CA 1
ATOM 912 C C . THR A 1 114 ? -2.390 -12.042 -3.624 1.00 86.25 114 THR A C 1
ATOM 914 O O . THR A 1 114 ? -2.689 -13.028 -2.955 1.00 86.25 114 THR A O 1
ATOM 917 N N . GLY A 1 115 ? -2.927 -10.844 -3.385 1.00 87.75 115 GLY A N 1
ATOM 918 C CA . GLY A 1 115 ? -3.728 -10.509 -2.213 1.00 87.75 115 GLY A CA 1
ATOM 919 C C . GLY A 1 115 ? -2.905 -10.113 -0.986 1.00 87.75 115 GLY A C 1
ATOM 920 O O . GLY A 1 115 ? -3.496 -9.799 0.045 1.00 87.75 115 GLY A O 1
ATOM 921 N N . HIS A 1 116 ? -1.575 -10.106 -1.095 1.00 87.38 116 HIS A N 1
ATOM 922 C CA . HIS A 1 116 ? -0.667 -9.620 -0.062 1.00 87.38 116 HIS A CA 1
ATOM 923 C C . HIS A 1 116 ? -0.811 -8.100 0.128 1.00 87.38 116 HIS A C 1
ATOM 925 O O . HIS A 1 116 ? -1.007 -7.367 -0.841 1.00 87.38 116 HIS A O 1
ATOM 931 N N . ILE A 1 117 ? -0.745 -7.623 1.374 1.00 91.12 117 ILE A N 1
ATOM 932 C CA . ILE A 1 117 ? -0.860 -6.195 1.702 1.00 91.12 117 ILE A CA 1
ATOM 933 C C . ILE A 1 117 ? 0.536 -5.609 1.889 1.00 91.12 117 ILE A C 1
ATOM 935 O O . ILE A 1 117 ? 1.333 -6.138 2.662 1.00 91.12 117 ILE A O 1
ATOM 939 N N . VAL A 1 118 ? 0.805 -4.472 1.247 1.00 87.88 118 VAL A N 1
ATOM 940 C CA . VAL A 1 118 ? 2.144 -3.853 1.174 1.00 87.88 118 VAL A CA 1
ATOM 941 C C . VAL A 1 118 ? 2.750 -3.507 2.539 1.00 87.88 118 VAL A C 1
ATOM 943 O O . VAL A 1 118 ? 3.968 -3.419 2.673 1.00 87.88 118 VAL A O 1
ATOM 946 N N . CYS A 1 119 ? 1.926 -3.373 3.586 1.00 88.12 119 CYS A N 1
ATOM 947 C CA . CYS A 1 119 ? 2.382 -3.188 4.966 1.00 88.12 119 CYS A CA 1
ATOM 948 C C . CYS A 1 119 ? 3.326 -4.312 5.427 1.00 88.12 119 CYS A C 1
ATOM 950 O O . CYS A 1 119 ? 4.248 -4.056 6.199 1.00 88.12 119 CYS A O 1
ATOM 952 N N . ALA A 1 120 ? 3.134 -5.542 4.942 1.00 87.12 120 ALA A N 1
ATOM 953 C CA . ALA A 1 120 ? 3.956 -6.692 5.308 1.00 87.12 120 ALA A CA 1
ATOM 954 C C . ALA A 1 120 ? 5.364 -6.668 4.683 1.00 87.12 120 ALA A C 1
ATOM 956 O O . ALA A 1 120 ? 6.252 -7.357 5.181 1.00 87.12 120 ALA A O 1
ATOM 957 N N . ASN A 1 121 ? 5.615 -5.812 3.682 1.00 83.69 121 ASN A N 1
ATOM 958 C CA . ASN A 1 121 ? 6.962 -5.603 3.136 1.00 83.69 121 ASN A CA 1
ATOM 959 C C . ASN A 1 121 ? 7.900 -4.920 4.154 1.00 83.69 121 ASN A C 1
ATOM 961 O O . ASN A 1 121 ? 9.115 -5.059 4.051 1.00 83.69 121 ASN A O 1
ATOM 965 N N . CYS A 1 122 ? 7.349 -4.226 5.162 1.00 81.62 122 CYS A N 1
ATOM 966 C CA . CYS A 1 122 ? 8.120 -3.582 6.235 1.00 81.62 122 CYS A CA 1
ATOM 967 C C . CYS A 1 122 ? 7.763 -4.157 7.633 1.00 81.62 122 CYS A C 1
ATOM 969 O O . CYS A 1 122 ? 8.639 -4.329 8.482 1.00 81.62 122 CYS A O 1
ATOM 971 N N . HIS A 1 123 ? 6.493 -4.504 7.889 1.00 87.38 123 HIS A N 1
ATOM 972 C CA . HIS A 1 123 ? 6.021 -5.115 9.142 1.00 87.38 123 HIS A CA 1
ATOM 973 C C . HIS A 1 123 ? 6.080 -6.649 9.082 1.00 87.38 123 HIS A C 1
ATOM 975 O O . HIS A 1 123 ? 5.075 -7.325 8.889 1.00 87.38 123 HIS A O 1
ATOM 981 N N . LEU A 1 124 ? 7.277 -7.200 9.292 1.00 89.50 124 LEU A N 1
ATOM 982 C CA . LEU A 1 124 ? 7.571 -8.632 9.111 1.00 89.50 124 LEU A CA 1
ATOM 983 C C . LEU A 1 124 ? 6.907 -9.564 10.142 1.00 89.50 124 LEU A C 1
ATOM 985 O O . LEU A 1 124 ? 6.808 -10.772 9.931 1.00 89.50 124 LEU A O 1
ATOM 989 N N . ALA A 1 125 ? 6.505 -9.029 11.296 1.00 90.69 125 ALA A N 1
ATOM 990 C CA . ALA A 1 125 ? 5.881 -9.819 12.349 1.00 90.69 125 ALA A CA 1
ATOM 991 C C . ALA A 1 125 ? 4.394 -10.040 12.047 1.00 90.69 125 ALA A C 1
ATOM 993 O O . ALA A 1 125 ? 3.647 -9.087 11.847 1.00 90.69 125 ALA A O 1
ATOM 994 N N . ASN A 1 126 ? 3.951 -11.295 12.100 1.00 91.31 126 ASN A N 1
ATOM 995 C CA . ASN A 1 126 ? 2.549 -11.641 11.896 1.00 91.31 126 ASN A CA 1
ATOM 996 C C . ASN A 1 126 ? 1.763 -11.569 13.220 1.00 91.31 126 ASN A C 1
ATOM 998 O O . ASN A 1 126 ? 2.162 -12.159 14.232 1.00 91.31 126 ASN A O 1
ATOM 1002 N N . LYS A 1 127 ? 0.641 -10.847 13.208 1.00 92.12 127 LYS A N 1
ATOM 1003 C CA . LYS A 1 127 ? -0.331 -10.754 14.300 1.00 92.12 127 LYS A CA 1
ATOM 1004 C C . LYS A 1 127 ? -1.742 -10.879 13.723 1.00 92.12 127 LYS A C 1
ATOM 1006 O O . LYS A 1 127 ? -1.989 -10.340 12.646 1.00 92.12 127 LYS A O 1
ATOM 1011 N N . PRO A 1 128 ? -2.661 -11.570 14.418 1.00 94.31 128 PRO A N 1
ATOM 1012 C CA . PRO A 1 128 ? -4.031 -11.690 13.947 1.00 94.31 128 PRO A CA 1
ATOM 1013 C C . PRO A 1 128 ? -4.723 -10.324 13.965 1.00 94.31 128 PRO A C 1
ATOM 1015 O O . PRO A 1 128 ? -4.491 -9.512 14.861 1.00 94.31 128 PRO A O 1
ATOM 1018 N N . VAL A 1 129 ? -5.585 -10.104 12.979 1.00 95.19 129 VAL A N 1
ATOM 1019 C CA . VAL A 1 129 ? -6.496 -8.961 12.877 1.00 95.19 129 VAL A CA 1
ATOM 1020 C C . VAL A 1 129 ? -7.879 -9.530 12.589 1.00 95.19 129 VAL A C 1
ATOM 1022 O O . VAL A 1 129 ? -8.006 -10.467 11.801 1.00 95.19 129 VAL A O 1
ATOM 1025 N N . GLU A 1 130 ? -8.906 -8.985 13.228 1.00 95.75 130 GLU A N 1
ATOM 1026 C CA . GLU A 1 130 ? -10.295 -9.402 13.036 1.00 95.75 130 GLU A CA 1
ATOM 1027 C C . GLU A 1 130 ? -11.099 -8.242 12.450 1.00 95.75 130 GLU A C 1
ATOM 1029 O O . GLU A 1 130 ? -10.854 -7.077 12.771 1.00 95.75 130 GLU A O 1
ATOM 1034 N N . ILE A 1 131 ? -12.062 -8.559 11.587 1.00 95.19 131 ILE A N 1
ATOM 1035 C CA . ILE A 1 131 ? -12.985 -7.589 11.002 1.00 95.19 131 ILE A CA 1
ATOM 1036 C C . ILE A 1 131 ? -14.419 -8.081 11.182 1.00 95.19 131 ILE A C 1
ATOM 1038 O O . ILE A 1 131 ? -14.754 -9.205 10.815 1.00 95.19 131 ILE A O 1
ATOM 1042 N N . GLU A 1 132 ? -15.267 -7.226 11.741 1.00 95.12 132 GLU A N 1
ATOM 1043 C CA . GLU A 1 132 ? -16.700 -7.457 11.881 1.00 95.12 132 GLU A CA 1
ATOM 1044 C C . GLU A 1 132 ? -17.443 -6.456 10.995 1.00 95.12 132 GLU A C 1
ATOM 1046 O O . GLU A 1 132 ? -17.265 -5.243 11.111 1.00 95.12 132 GLU A O 1
ATOM 1051 N N . VAL A 1 133 ? -18.280 -6.973 10.099 1.00 95.94 133 VAL A N 1
ATOM 1052 C CA . VAL A 1 133 ? -19.172 -6.191 9.237 1.00 95.94 133 VAL A CA 1
ATOM 1053 C C . VAL A 1 133 ? -20.560 -6.834 9.237 1.00 95.94 133 VAL A C 1
ATOM 1055 O O . VAL A 1 133 ? -20.667 -8.047 9.451 1.00 95.94 133 VAL A O 1
ATOM 1058 N N . PRO A 1 134 ? -21.640 -6.070 8.994 1.00 95.62 134 PRO A N 1
ATOM 1059 C CA . PRO A 1 134 ? -22.964 -6.647 8.820 1.00 95.62 134 PRO A CA 1
ATOM 1060 C C . PRO A 1 134 ? -22.975 -7.638 7.656 1.00 95.62 134 PRO A C 1
ATOM 1062 O O . PRO A 1 134 ? -22.338 -7.413 6.629 1.00 95.62 134 PRO A O 1
ATOM 1065 N N . GLN A 1 135 ? -23.756 -8.708 7.787 1.00 94.81 135 GLN A N 1
ATOM 1066 C CA . GLN A 1 135 ? -23.902 -9.713 6.729 1.00 94.81 135 GLN A CA 1
ATOM 1067 C C . GLN A 1 135 ? -24.427 -9.109 5.414 1.00 94.81 135 GLN A C 1
ATOM 1069 O O . GLN A 1 135 ? -24.060 -9.556 4.330 1.00 94.81 135 GLN A O 1
ATOM 1074 N N . ALA A 1 136 ? -25.315 -8.120 5.511 1.00 94.44 136 ALA A N 1
ATOM 1075 C CA . ALA A 1 136 ? -25.887 -7.417 4.376 1.00 94.44 136 ALA A CA 1
ATOM 1076 C C . ALA A 1 136 ? -26.154 -5.961 4.751 1.00 94.44 136 ALA A C 1
ATOM 1078 O O . ALA A 1 136 ? -26.475 -5.649 5.900 1.00 94.44 136 ALA A O 1
ATOM 1079 N N . VAL A 1 137 ? -26.054 -5.085 3.758 1.00 95.69 137 VAL A N 1
ATOM 1080 C CA . VAL A 1 137 ? -26.342 -3.658 3.884 1.00 95.69 137 VAL A CA 1
ATOM 1081 C C . VAL A 1 137 ? -27.285 -3.247 2.764 1.00 95.69 137 VAL A C 1
ATOM 1083 O O . VAL A 1 137 ? -27.197 -3.754 1.644 1.00 95.69 137 VAL A O 1
ATOM 1086 N N . LEU A 1 138 ? -28.226 -2.360 3.076 1.00 95.81 138 LEU A N 1
ATOM 1087 C CA . LEU A 1 138 ? -29.097 -1.776 2.064 1.00 95.81 138 LEU A CA 1
ATOM 1088 C C . LEU A 1 138 ? -28.326 -0.722 1.253 1.00 95.81 138 LEU A C 1
ATOM 1090 O O . LEU A 1 138 ? -27.366 -0.139 1.769 1.00 95.81 138 LEU A O 1
ATOM 1094 N N . PRO A 1 139 ? -28.744 -0.442 0.004 1.00 95.19 139 PRO A N 1
ATOM 1095 C CA . PRO A 1 139 ? -28.185 0.658 -0.768 1.00 95.19 139 PRO A CA 1
ATOM 1096 C C . PRO A 1 139 ? -28.265 1.976 0.003 1.00 95.19 139 PRO A C 1
ATOM 1098 O O . PRO A 1 139 ? -29.208 2.206 0.762 1.00 95.19 139 PRO A O 1
ATOM 1101 N N . ASP A 1 140 ? -27.267 2.832 -0.202 1.00 93.81 140 ASP A N 1
ATOM 1102 C CA . ASP A 1 140 ? -27.199 4.170 0.389 1.00 93.81 140 ASP A CA 1
ATOM 1103 C C . ASP A 1 140 ? -27.375 4.194 1.923 1.00 93.81 140 ASP A C 1
ATOM 1105 O O . ASP A 1 140 ? -27.954 5.115 2.495 1.00 93.81 140 ASP A O 1
ATOM 1109 N N . THR A 1 141 ? -26.869 3.177 2.626 1.00 93.94 141 THR A N 1
ATOM 1110 C CA . THR A 1 141 ? -26.970 3.055 4.090 1.00 93.94 141 THR A CA 1
ATOM 1111 C C . THR A 1 141 ? -25.593 3.137 4.748 1.00 93.94 141 THR A C 1
ATOM 1113 O O . THR A 1 141 ? -24.624 2.574 4.249 1.00 93.94 141 THR A O 1
ATOM 1116 N N . VAL A 1 142 ? -25.504 3.832 5.889 1.00 94.94 142 VAL A N 1
ATOM 1117 C CA . VAL A 1 142 ? -24.280 3.871 6.707 1.00 94.94 142 VAL A CA 1
ATOM 1118 C C . VAL A 1 142 ? -24.255 2.651 7.620 1.00 94.94 142 VAL A C 1
ATOM 1120 O O . VAL A 1 142 ? -25.256 2.353 8.269 1.00 94.94 142 VAL A O 1
ATOM 1123 N N . PHE A 1 143 ? -23.113 1.975 7.701 1.00 94.44 143 PHE A N 1
ATOM 1124 C CA . PHE A 1 143 ? -22.897 0.848 8.604 1.00 94.44 143 PHE A CA 1
ATOM 1125 C C . PHE A 1 143 ? -21.522 0.923 9.275 1.00 94.44 143 PHE A C 1
ATOM 1127 O O . PHE A 1 143 ? -20.634 1.645 8.824 1.00 94.44 143 PHE A O 1
ATOM 1134 N N . GLU A 1 144 ? -21.358 0.166 10.359 1.00 93.50 144 GLU A N 1
ATOM 1135 C CA . GLU A 1 144 ? -20.106 0.068 11.109 1.00 93.50 144 GLU A CA 1
ATOM 1136 C C . GLU A 1 144 ? -19.271 -1.117 10.597 1.00 93.50 144 GLU A C 1
ATOM 1138 O O . GLU A 1 144 ? -19.774 -2.236 10.487 1.00 93.50 144 GLU A O 1
ATOM 1143 N N . ALA A 1 145 ? -17.989 -0.878 10.315 1.00 94.19 145 ALA A N 1
ATOM 1144 C CA . ALA A 1 145 ? -16.986 -1.920 10.108 1.00 94.19 145 ALA A CA 1
ATOM 1145 C C . ALA A 1 145 ? -15.998 -1.871 11.279 1.00 94.19 145 ALA A C 1
ATOM 1147 O O . ALA A 1 145 ? -15.258 -0.897 11.431 1.00 94.19 145 ALA A O 1
ATOM 1148 N N . VAL A 1 146 ? -16.004 -2.894 12.131 1.00 94.31 146 VAL A N 1
ATOM 1149 C CA . VAL A 1 146 ? -15.188 -2.927 13.350 1.00 94.31 146 VAL A CA 1
ATOM 1150 C C . VAL A 1 146 ? -13.928 -3.736 13.081 1.00 94.31 146 VAL A C 1
ATOM 1152 O O . VAL A 1 146 ? -13.990 -4.944 12.876 1.00 94.31 146 VAL A O 1
ATOM 1155 N N . VAL A 1 147 ? -12.775 -3.068 13.096 1.00 95.19 147 VAL A N 1
ATOM 1156 C CA . VAL A 1 147 ? -11.462 -3.710 12.962 1.00 95.19 147 VAL A CA 1
ATOM 1157 C C . VAL A 1 147 ? -10.848 -3.875 14.350 1.00 95.19 147 VAL A C 1
ATOM 1159 O O . VAL A 1 147 ? -10.635 -2.890 15.058 1.00 95.19 147 VAL A O 1
ATOM 1162 N N . ARG A 1 148 ? -10.544 -5.113 14.748 1.00 94.31 148 ARG A N 1
ATOM 1163 C CA . ARG A 1 148 ? -9.871 -5.428 16.015 1.00 94.31 148 ARG A CA 1
ATOM 1164 C C . ARG A 1 148 ? -8.432 -5.848 15.744 1.00 94.31 148 ARG A C 1
ATOM 1166 O O . ARG A 1 148 ? -8.177 -6.785 14.993 1.00 94.31 148 ARG A O 1
ATOM 1173 N N . ILE A 1 149 ? -7.492 -5.178 16.405 1.00 94.88 149 ILE A N 1
ATOM 1174 C CA . ILE A 1 149 ? -6.058 -5.489 16.348 1.00 94.88 149 ILE A CA 1
ATOM 1175 C C . ILE A 1 149 ? -5.617 -5.857 17.768 1.00 94.88 149 ILE A C 1
ATOM 1177 O O . ILE A 1 149 ? -5.202 -4.979 18.529 1.00 94.88 149 ILE A O 1
ATOM 1181 N N . PRO A 1 150 ? -5.779 -7.123 18.189 1.00 93.94 150 PRO A N 1
ATOM 1182 C CA . PRO A 1 150 ? -5.432 -7.535 19.539 1.00 93.94 150 PRO A CA 1
ATOM 1183 C C . PRO A 1 150 ? -3.915 -7.513 19.745 1.00 93.94 150 PRO A C 1
ATOM 1185 O O . PRO A 1 150 ? -3.143 -8.139 19.015 1.00 93.94 150 PRO A O 1
ATOM 1188 N N . TYR A 1 151 ? -3.481 -6.834 20.801 1.00 91.88 151 TYR A N 1
ATOM 1189 C CA . TYR A 1 151 ? -2.108 -6.896 21.281 1.00 91.88 151 TYR A CA 1
ATOM 1190 C C . TYR A 1 151 ? -2.068 -6.806 22.804 1.00 91.88 151 TYR A C 1
ATOM 1192 O O . TYR A 1 151 ? -2.989 -6.305 23.451 1.00 91.88 151 TYR A O 1
ATOM 1200 N N . ASP A 1 15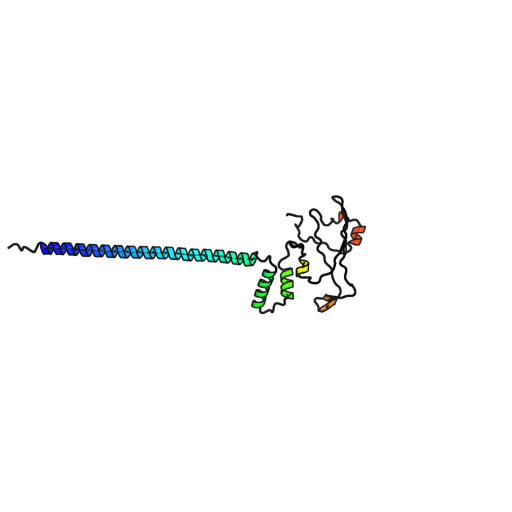2 ? -0.984 -7.313 23.383 1.00 92.44 152 ASP A N 1
ATOM 1201 C CA . ASP A 1 152 ? -0.769 -7.232 24.820 1.00 92.44 152 ASP A CA 1
ATOM 1202 C C . ASP A 1 152 ? -0.351 -5.807 25.204 1.00 92.44 152 ASP A C 1
ATOM 1204 O O . ASP A 1 152 ? 0.765 -5.372 24.914 1.00 92.44 152 ASP A O 1
ATOM 1208 N N . MET A 1 153 ? -1.252 -5.083 25.871 1.00 89.44 153 MET A N 1
ATOM 1209 C CA . MET A 1 153 ? -1.011 -3.716 26.338 1.00 89.44 153 MET A CA 1
ATOM 1210 C C . MET A 1 153 ? 0.042 -3.627 27.456 1.00 89.44 153 MET A C 1
ATOM 1212 O O . MET A 1 153 ? 0.532 -2.534 27.744 1.00 89.44 153 MET A O 1
ATOM 1216 N N . GLN A 1 154 ? 0.402 -4.745 28.098 1.00 92.56 154 GLN A N 1
ATOM 1217 C CA . GLN A 1 154 ? 1.483 -4.780 29.087 1.00 92.56 154 GLN A CA 1
ATOM 1218 C C . GLN A 1 154 ? 2.863 -4.767 28.420 1.00 92.56 154 GLN A C 1
ATOM 1220 O O . GLN A 1 154 ? 3.841 -4.296 29.013 1.00 92.56 154 GLN A O 1
ATOM 1225 N N . LEU A 1 155 ? 2.951 -5.248 27.177 1.00 92.06 155 LEU A N 1
ATOM 1226 C CA . LEU A 1 155 ? 4.184 -5.244 26.407 1.00 92.06 155 LEU A CA 1
ATOM 1227 C C . LEU A 1 155 ? 4.443 -3.865 25.802 1.00 92.06 155 LEU A C 1
ATOM 1229 O O . LEU A 1 155 ? 3.564 -3.198 25.261 1.00 92.06 155 LEU A O 1
ATOM 1233 N N . LYS A 1 156 ? 5.705 -3.443 25.886 1.00 93.38 156 LYS A N 1
ATOM 1234 C CA . LYS A 1 156 ? 6.184 -2.163 25.358 1.00 93.38 156 LYS A CA 1
ATOM 1235 C C . LYS A 1 156 ? 7.137 -2.402 24.196 1.00 93.38 156 LYS A C 1
ATOM 1237 O O . LYS A 1 156 ? 8.027 -3.246 24.306 1.00 93.38 156 LYS A O 1
ATOM 1242 N N . GLN A 1 157 ? 6.993 -1.623 23.129 1.00 91.94 157 GLN A N 1
ATOM 1243 C CA . GLN A 1 157 ? 7.928 -1.626 22.003 1.00 91.94 157 GLN A CA 1
ATOM 1244 C C . GLN A 1 157 ? 9.119 -0.700 22.262 1.00 91.94 157 GLN A C 1
ATOM 1246 O O . GLN A 1 157 ? 9.050 0.207 23.095 1.00 91.94 157 GLN A O 1
ATOM 1251 N N . VAL A 1 158 ? 10.210 -0.918 21.532 1.00 94.12 158 VAL A N 1
ATOM 1252 C CA . VAL A 1 158 ? 11.349 0.005 21.502 1.00 94.12 158 VAL A CA 1
ATOM 1253 C C . VAL A 1 158 ? 11.004 1.157 20.558 1.00 94.12 158 VAL A C 1
ATOM 1255 O O . VAL A 1 158 ? 10.740 0.940 19.382 1.00 94.12 158 VAL A O 1
ATOM 1258 N N . LEU A 1 159 ? 10.971 2.379 21.083 1.00 90.75 159 LEU A N 1
ATOM 1259 C CA . LEU A 1 159 ? 10.736 3.597 20.310 1.00 90.75 159 LEU A CA 1
ATOM 1260 C C . LEU A 1 159 ? 12.001 4.007 19.540 1.00 90.75 159 LEU A C 1
ATOM 1262 O O . LEU A 1 159 ? 13.104 3.574 19.867 1.00 90.75 159 LEU A O 1
ATOM 1266 N N . ALA A 1 160 ? 11.865 4.938 18.591 1.00 85.12 160 ALA A N 1
ATOM 1267 C CA . ALA A 1 160 ? 12.988 5.468 17.805 1.00 85.12 160 ALA A CA 1
ATOM 1268 C C . ALA A 1 160 ? 14.128 6.070 18.656 1.00 85.12 160 ALA A C 1
ATOM 1270 O O . ALA A 1 160 ? 15.277 6.100 18.232 1.00 85.12 160 ALA A O 1
ATOM 1271 N N . ASN A 1 161 ? 13.832 6.521 19.879 1.00 90.50 161 ASN A N 1
ATOM 1272 C CA . ASN A 1 161 ? 14.825 7.033 20.831 1.00 90.50 161 ASN A CA 1
ATOM 1273 C C . ASN A 1 161 ? 15.494 5.937 21.692 1.00 90.50 161 ASN A C 1
ATOM 1275 O O . ASN A 1 161 ? 16.201 6.258 22.646 1.00 90.50 161 ASN A O 1
ATOM 1279 N N . GLY A 1 162 ? 15.210 4.659 21.425 1.00 90.94 162 GLY A N 1
ATOM 1280 C CA . GLY A 1 162 ? 15.715 3.504 22.170 1.00 90.94 162 GLY A CA 1
ATOM 1281 C C . GLY A 1 162 ? 14.997 3.205 23.493 1.00 90.94 162 GLY A C 1
ATOM 1282 O O . GLY A 1 162 ? 15.287 2.191 24.127 1.00 90.94 162 GLY A O 1
ATOM 1283 N N . LYS A 1 163 ? 14.050 4.041 23.943 1.00 95.06 163 LYS A N 1
ATOM 1284 C CA . LYS A 1 163 ? 13.276 3.800 25.175 1.00 95.06 163 LYS A CA 1
ATOM 1285 C C . LYS A 1 163 ? 12.083 2.881 24.912 1.00 95.06 163 LYS A C 1
ATOM 1287 O O . LYS A 1 163 ? 11.576 2.807 23.799 1.00 95.06 163 LYS A O 1
ATOM 1292 N N . LYS A 1 164 ? 11.585 2.217 25.960 1.00 94.00 164 LYS A N 1
ATOM 1293 C CA . LYS A 1 164 ? 10.362 1.401 25.885 1.00 94.00 164 LYS A CA 1
ATOM 1294 C C . LYS A 1 164 ? 9.106 2.270 25.992 1.00 94.00 164 LYS A C 1
ATOM 1296 O O . LYS A 1 164 ? 8.980 3.033 26.949 1.00 94.00 164 LYS A O 1
ATOM 1301 N N . GLY A 1 165 ? 8.164 2.106 25.068 1.00 92.94 165 GLY A N 1
ATOM 1302 C CA . GLY A 1 165 ? 6.903 2.851 25.015 1.00 92.94 165 GLY A CA 1
ATOM 1303 C C . GLY A 1 165 ? 5.719 2.011 24.535 1.00 92.94 165 GLY A C 1
ATOM 1304 O O . GLY A 1 165 ? 5.856 0.817 24.275 1.00 92.94 165 GLY A O 1
ATOM 1305 N N . GLY A 1 166 ? 4.548 2.643 24.455 1.00 92.38 166 GLY A N 1
ATOM 1306 C CA . GLY A 1 166 ? 3.336 2.015 23.924 1.00 92.38 166 GLY A CA 1
ATOM 1307 C C . GLY A 1 166 ? 3.422 1.743 22.422 1.00 92.38 166 GLY A C 1
ATOM 1308 O O . GLY A 1 166 ? 4.278 2.296 21.724 1.00 92.38 166 GLY A O 1
ATOM 1309 N N . LEU A 1 167 ? 2.534 0.874 21.941 1.00 91.94 167 LEU A N 1
ATOM 1310 C CA . LEU A 1 167 ? 2.349 0.606 20.519 1.00 91.94 167 LEU A CA 1
ATOM 1311 C C . LEU A 1 167 ? 1.274 1.532 19.957 1.00 91.94 167 LEU A C 1
ATOM 1313 O O . LEU A 1 167 ? 0.258 1.766 20.608 1.00 91.94 167 LEU A O 1
ATOM 1317 N N . ASN A 1 168 ? 1.518 2.030 18.749 1.00 90.62 168 ASN A N 1
ATOM 1318 C CA . ASN A 1 168 ? 0.507 2.697 17.941 1.00 90.62 168 ASN A CA 1
ATOM 1319 C C . ASN A 1 168 ? -0.034 1.689 16.930 1.00 90.62 168 ASN A C 1
ATOM 1321 O O . ASN A 1 168 ? 0.690 0.780 16.517 1.00 90.62 168 ASN A O 1
ATOM 1325 N N . VAL A 1 169 ? -1.290 1.863 16.536 1.00 91.31 169 VAL A N 1
ATOM 1326 C CA . VAL A 1 169 ? -1.956 1.007 15.556 1.00 91.31 169 VAL A CA 1
ATOM 1327 C C . VAL A 1 169 ? -2.462 1.850 14.397 1.00 91.31 169 VAL A C 1
ATOM 1329 O O . VAL A 1 169 ? -2.956 2.959 14.591 1.00 91.31 169 VAL A O 1
ATOM 1332 N N . GLU A 1 170 ? -2.329 1.302 13.201 1.00 91.19 170 GLU A N 1
ATOM 1333 C CA . GLU A 1 170 ? -2.847 1.848 11.955 1.00 91.19 170 GLU A CA 1
ATOM 1334 C C . GLU A 1 170 ? -3.340 0.670 11.111 1.00 91.19 170 GLU A C 1
ATOM 1336 O O . GLU A 1 170 ? -2.818 -0.443 11.228 1.00 91.19 170 GLU A O 1
ATOM 1341 N N . ALA A 1 171 ? -4.370 0.894 10.301 1.00 91.81 171 ALA A N 1
ATOM 1342 C CA . ALA A 1 171 ? -4.954 -0.133 9.454 1.00 91.81 171 ALA A CA 1
ATOM 1343 C C . ALA A 1 171 ? -5.327 0.446 8.094 1.00 91.81 171 ALA A C 1
ATOM 1345 O O . ALA A 1 171 ? -5.799 1.578 7.996 1.00 91.81 171 ALA A O 1
ATOM 1346 N N . VAL A 1 172 ? -5.177 -0.376 7.059 1.00 92.19 172 VAL A N 1
ATOM 1347 C CA . VAL A 1 172 ? -5.699 -0.097 5.722 1.00 92.19 172 VAL A CA 1
ATOM 1348 C C . VAL A 1 172 ? -6.923 -0.978 5.507 1.00 92.19 172 VAL A C 1
ATOM 1350 O O . VAL A 1 172 ? -6.823 -2.203 5.562 1.00 92.19 172 VAL A O 1
ATOM 1353 N N . LEU A 1 173 ? -8.076 -0.352 5.267 1.00 92.56 173 LEU A N 1
ATOM 1354 C CA . LEU A 1 173 ? -9.325 -1.037 4.945 1.00 92.56 173 LEU A CA 1
ATOM 1355 C C . LEU A 1 173 ? -9.641 -0.834 3.463 1.00 92.56 173 LEU A C 1
ATOM 1357 O O . LEU A 1 173 ? -9.829 0.294 3.014 1.00 92.56 173 LEU A O 1
ATOM 1361 N N . ILE A 1 174 ? -9.700 -1.931 2.712 1.00 92.81 174 ILE A N 1
ATOM 1362 C CA . ILE A 1 174 ? -10.041 -1.921 1.288 1.00 92.81 174 ILE A CA 1
ATOM 1363 C C . ILE A 1 174 ? -11.511 -2.310 1.172 1.00 92.81 174 ILE A C 1
ATOM 1365 O O . ILE A 1 174 ? -11.880 -3.445 1.479 1.00 92.81 174 ILE A O 1
ATOM 1369 N N . LEU A 1 175 ? -12.346 -1.356 0.767 1.00 91.88 175 LEU A N 1
ATOM 1370 C CA . LEU A 1 175 ? -13.779 -1.560 0.580 1.00 91.88 175 LEU A CA 1
ATOM 1371 C C . LEU A 1 175 ? -14.093 -1.930 -0.880 1.00 91.88 175 LEU A C 1
ATOM 1373 O O . LEU A 1 175 ? -13.309 -1.596 -1.772 1.00 91.88 175 LEU A O 1
ATOM 1377 N N . PRO A 1 176 ? -15.224 -2.612 -1.142 1.00 91.31 176 PRO A N 1
ATOM 1378 C CA . PRO A 1 176 ? -15.697 -2.833 -2.502 1.00 91.31 176 PRO A CA 1
ATOM 1379 C C . PRO A 1 176 ? -15.973 -1.518 -3.238 1.00 91.31 176 PRO A C 1
ATOM 1381 O O . PRO A 1 176 ? -16.188 -0.471 -2.628 1.00 91.31 176 PRO A O 1
ATOM 1384 N N . GLU A 1 177 ? -16.029 -1.589 -4.562 1.00 88.94 177 GLU A N 1
ATOM 1385 C CA . GLU A 1 177 ? -16.376 -0.444 -5.399 1.00 88.94 177 GLU A CA 1
ATOM 1386 C C . GLU A 1 177 ? -17.725 0.185 -5.004 1.00 88.94 177 GLU A C 1
ATOM 1388 O O . GLU A 1 177 ? -18.697 -0.511 -4.708 1.00 88.94 177 GLU A O 1
ATOM 1393 N N . GLY A 1 178 ? -17.772 1.521 -4.993 1.00 87.81 178 GLY A N 1
ATOM 1394 C CA . GLY A 1 178 ? -18.952 2.304 -4.614 1.00 87.81 178 GLY A CA 1
ATOM 1395 C C . GLY A 1 178 ? -19.146 2.486 -3.106 1.00 87.81 178 GLY A C 1
ATOM 1396 O O . GLY A 1 178 ? -20.016 3.254 -2.701 1.00 87.81 178 GLY A O 1
ATOM 1397 N N . PHE A 1 179 ? -18.339 1.828 -2.271 1.00 91.81 179 PHE A N 1
ATOM 1398 C CA . PHE A 1 179 ? -18.309 2.075 -0.834 1.00 91.81 179 PHE A CA 1
ATOM 1399 C C . PHE A 1 179 ? -17.279 3.152 -0.506 1.00 91.81 179 PHE A C 1
ATOM 1401 O O . PHE A 1 179 ? -16.139 3.114 -0.964 1.00 91.81 179 PHE A O 1
ATOM 1408 N N . GLU A 1 180 ? -17.671 4.091 0.345 1.00 91.06 180 GLU A N 1
ATOM 1409 C CA . GLU A 1 180 ? -16.824 5.193 0.779 1.00 91.06 180 GLU A CA 1
ATOM 1410 C C . GLU A 1 180 ? -17.005 5.471 2.271 1.00 91.06 180 GLU A C 1
ATOM 1412 O O . GLU A 1 180 ? -17.929 4.970 2.921 1.00 91.06 180 GLU A O 1
ATOM 1417 N N . LEU A 1 181 ? -16.102 6.278 2.828 1.00 91.19 181 LEU A N 1
ATOM 1418 C CA . LEU A 1 181 ? -16.250 6.757 4.193 1.00 91.19 181 LEU A CA 1
ATOM 1419 C C . LEU A 1 181 ? -17.510 7.624 4.290 1.00 91.19 181 LEU A C 1
ATOM 1421 O O . LEU A 1 181 ? -17.656 8.601 3.557 1.00 91.19 181 LEU A O 1
ATOM 1425 N N . ALA A 1 182 ? -18.395 7.290 5.230 1.00 91.75 182 ALA A N 1
ATOM 1426 C CA . ALA A 1 182 ? -19.628 8.036 5.425 1.00 91.75 182 ALA A CA 1
ATOM 1427 C C . ALA A 1 182 ? -19.335 9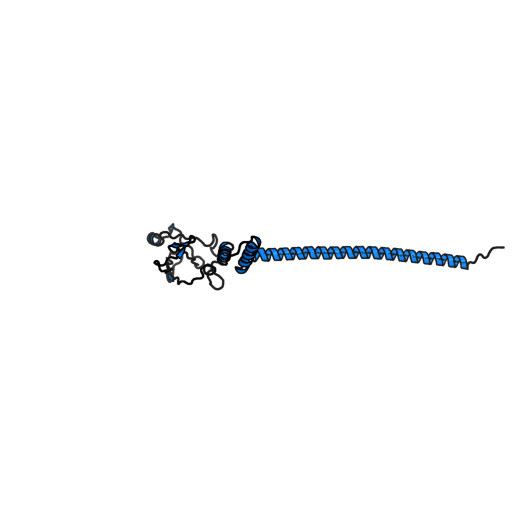.523 5.712 1.00 91.75 182 ALA A C 1
ATOM 1429 O O . ALA A 1 182 ? -18.517 9.834 6.587 1.00 91.75 182 ALA A O 1
ATOM 1430 N N . PRO A 1 183 ? -20.009 10.462 5.025 1.00 90.31 183 PRO A N 1
ATOM 1431 C CA . PRO A 1 183 ? -19.778 11.877 5.251 1.00 90.31 183 PRO A CA 1
ATOM 1432 C C . PRO A 1 183 ? -20.236 12.275 6.668 1.00 90.31 183 PRO A C 1
ATOM 1434 O O . PRO A 1 183 ? -21.214 11.718 7.180 1.00 90.31 183 PRO A O 1
ATOM 1437 N N . PRO A 1 184 ? -19.585 13.260 7.323 1.00 88.31 184 PRO A N 1
ATOM 1438 C CA . PRO A 1 184 ? -19.828 13.570 8.738 1.00 88.31 184 PRO A CA 1
ATOM 1439 C C . PRO A 1 184 ? -21.277 13.928 9.091 1.00 88.31 184 PRO A C 1
ATOM 1441 O O . PRO A 1 184 ? -21.687 13.777 10.238 1.00 88.31 184 PRO A O 1
ATOM 1444 N N . ASN A 1 185 ? -22.054 14.410 8.118 1.00 92.06 185 ASN A N 1
ATOM 1445 C CA . ASN A 1 185 ? -23.469 14.756 8.270 1.00 92.06 185 ASN A CA 1
ATOM 1446 C C . ASN A 1 185 ? -24.405 13.536 8.325 1.00 92.06 185 ASN A C 1
ATOM 1448 O O . ASN A 1 185 ? -25.551 13.680 8.741 1.00 92.06 185 ASN A O 1
ATOM 1452 N N . ARG A 1 186 ? -23.943 12.355 7.903 1.00 92.31 186 ARG A N 1
ATOM 1453 C CA . ARG A 1 186 ? -24.720 11.108 7.886 1.00 92.31 186 ARG A CA 1
ATOM 1454 C C . ARG A 1 186 ? -24.414 10.164 9.046 1.00 92.31 186 ARG A C 1
ATOM 1456 O O . ARG A 1 186 ? -25.083 9.143 9.192 1.00 92.31 186 ARG A O 1
ATOM 1463 N N . ILE A 1 187 ? -23.410 10.484 9.854 1.00 92.38 187 ILE A N 1
ATOM 1464 C CA . ILE A 1 187 ? -22.992 9.669 10.993 1.00 92.38 187 ILE A CA 1
ATOM 1465 C C . ILE A 1 187 ? -23.887 10.005 12.191 1.00 92.38 187 ILE A C 1
ATOM 1467 O O . ILE A 1 187 ? -24.002 11.165 12.590 1.00 92.38 187 ILE A O 1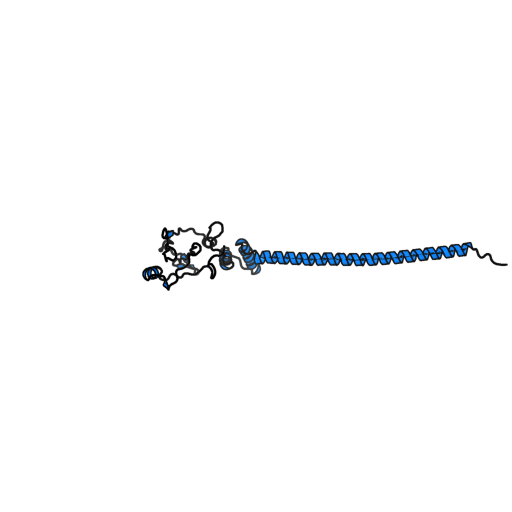
ATOM 1471 N N . SER A 1 188 ? -24.524 8.987 12.772 1.00 92.06 188 SER A N 1
ATOM 1472 C CA . SER A 1 188 ? -25.341 9.141 13.978 1.00 92.06 188 SER A CA 1
ATOM 1473 C C . SER A 1 188 ? -24.478 9.560 15.182 1.00 92.06 188 SER A C 1
ATOM 1475 O O . SER A 1 188 ? -23.285 9.245 15.227 1.00 92.06 188 SER A O 1
ATOM 1477 N N . PRO A 1 189 ? -25.047 10.247 16.192 1.00 91.50 189 PRO A N 1
ATOM 1478 C CA . PRO A 1 189 ? -24.297 10.642 17.387 1.00 91.50 189 PRO A CA 1
ATOM 1479 C C . PRO A 1 189 ? -23.642 9.457 18.111 1.00 91.50 189 PRO A C 1
ATOM 1481 O O . PRO A 1 189 ? -22.506 9.574 18.558 1.00 91.50 189 PRO A O 1
ATOM 1484 N N . GLU A 1 190 ? -24.325 8.308 18.152 1.00 91.31 190 GLU A N 1
ATOM 1485 C CA . GLU A 1 190 ? -23.821 7.065 18.750 1.00 91.31 190 GLU A CA 1
ATOM 1486 C C . GLU A 1 190 ? -22.591 6.524 18.001 1.00 91.31 190 GLU A C 1
ATOM 1488 O O . GLU A 1 190 ? -21.572 6.212 18.615 1.00 91.31 190 GLU A O 1
ATOM 1493 N N . MET A 1 191 ? -22.638 6.483 16.662 1.00 89.25 191 MET A N 1
ATOM 1494 C CA . MET A 1 191 ? -21.486 6.081 15.842 1.00 89.25 191 MET A CA 1
ATOM 1495 C C . MET A 1 191 ? -20.308 7.040 16.023 1.00 89.25 191 MET A C 1
ATOM 1497 O O . MET A 1 191 ? -19.156 6.616 16.088 1.00 89.25 191 MET A O 1
ATOM 1501 N N . LYS A 1 192 ? -20.586 8.341 16.142 1.00 89.44 192 LYS A N 1
ATOM 1502 C CA . LYS A 1 192 ? -19.554 9.363 16.331 1.00 89.44 192 LYS A CA 1
ATOM 1503 C C . LYS A 1 192 ? -18.824 9.210 17.668 1.00 89.44 192 LYS A C 1
ATOM 1505 O O . LYS A 1 192 ? -17.615 9.415 17.716 1.00 89.44 192 LYS A O 1
ATOM 1510 N N . GLU A 1 193 ? -19.533 8.822 18.726 1.00 91.81 193 GLU A N 1
ATOM 1511 C CA . GLU A 1 193 ? -18.929 8.522 20.028 1.00 91.81 193 GLU A CA 1
ATOM 1512 C C . GLU A 1 193 ? -17.998 7.304 19.951 1.00 91.81 193 GLU A C 1
ATOM 1514 O O . GLU A 1 193 ? -16.870 7.370 20.437 1.00 91.81 193 GLU A O 1
ATOM 1519 N N . LYS A 1 194 ? -18.417 6.231 19.262 1.00 89.94 194 LYS A N 1
ATOM 1520 C CA . LYS A 1 194 ? -17.586 5.030 19.052 1.00 89.94 194 LYS A CA 1
ATOM 1521 C C . LYS A 1 194 ? -16.334 5.304 18.217 1.00 89.94 194 LYS A C 1
ATOM 1523 O O . LYS A 1 194 ? -15.279 4.742 18.497 1.00 89.94 194 LYS A O 1
ATOM 1528 N N . ILE A 1 195 ? -16.443 6.159 17.197 1.00 89.12 195 ILE A N 1
ATOM 1529 C CA . ILE A 1 195 ? -15.306 6.584 16.365 1.00 89.12 195 ILE A CA 1
ATOM 1530 C C . ILE A 1 195 ? -14.273 7.347 17.208 1.00 89.12 195 ILE A C 1
ATOM 1532 O O . ILE A 1 195 ? -13.068 7.223 16.978 1.00 89.12 195 ILE A O 1
ATOM 1536 N N . GLY A 1 196 ? -14.729 8.125 18.193 1.00 87.62 196 GLY A N 1
ATOM 1537 C CA . GLY A 1 196 ? -13.865 8.866 19.104 1.00 87.62 196 GLY A CA 1
ATOM 1538 C C . GLY A 1 196 ? -12.875 9.764 18.357 1.00 87.62 196 GLY A C 1
ATOM 1539 O O . GLY A 1 196 ? -13.271 10.654 17.607 1.00 87.62 196 GLY A O 1
ATOM 1540 N N . ASN A 1 197 ? -11.579 9.514 18.563 1.00 87.06 197 ASN A N 1
ATOM 1541 C CA . ASN A 1 197 ? -10.478 10.300 17.992 1.00 87.06 197 ASN A CA 1
ATOM 1542 C C . ASN A 1 197 ? -9.813 9.631 16.775 1.00 87.06 197 ASN A C 1
ATOM 1544 O O . ASN A 1 197 ? -8.680 9.976 16.433 1.00 87.06 197 ASN A O 1
ATOM 1548 N N . LEU A 1 198 ? -10.467 8.651 16.147 1.00 88.50 198 LEU A N 1
ATOM 1549 C CA . LEU A 1 198 ? -9.932 8.032 14.938 1.00 88.50 198 LEU A CA 1
ATOM 1550 C C . LEU A 1 198 ? -9.883 9.048 13.792 1.00 88.50 198 LEU A C 1
ATOM 1552 O O . LEU A 1 198 ? -10.820 9.812 13.563 1.00 88.50 198 LEU A O 1
ATOM 1556 N N . SER A 1 199 ? -8.767 9.035 13.068 1.00 88.06 199 SER A N 1
ATOM 1557 C CA . SER A 1 199 ? -8.565 9.833 11.864 1.00 88.06 199 SER A CA 1
ATOM 1558 C C . SER A 1 199 ? -8.604 8.909 10.659 1.00 88.06 199 SER A C 1
ATOM 1560 O O . SER A 1 199 ? -7.899 7.902 10.629 1.00 88.06 199 SER A O 1
ATOM 1562 N N . PHE A 1 200 ? -9.427 9.255 9.675 1.00 89.94 200 PHE A N 1
ATOM 1563 C CA . PHE A 1 200 ? -9.549 8.504 8.434 1.00 89.94 200 PHE A CA 1
ATOM 1564 C C . PHE A 1 200 ? -8.940 9.312 7.300 1.00 89.94 200 PHE A C 1
ATOM 1566 O O . PHE A 1 200 ? -9.199 10.510 7.165 1.00 89.94 200 PHE A O 1
ATOM 1573 N N . GLN A 1 201 ? -8.149 8.644 6.470 1.00 86.94 201 GLN A N 1
ATOM 1574 C CA . GLN A 1 201 ? -7.569 9.230 5.273 1.00 86.94 201 GLN A CA 1
ATOM 1575 C C . GLN A 1 201 ? -7.887 8.334 4.086 1.00 86.94 201 GLN A C 1
ATOM 1577 O O . GLN A 1 201 ? -7.804 7.109 4.181 1.00 86.94 201 GLN A O 1
ATOM 1582 N N . SER A 1 202 ? -8.258 8.952 2.966 1.00 86.62 202 SER A N 1
ATOM 1583 C CA . SER A 1 202 ? -8.319 8.216 1.709 1.00 86.62 202 SER A CA 1
ATOM 1584 C C . SER A 1 202 ? -6.899 7.879 1.277 1.00 86.62 202 SER A C 1
ATOM 1586 O O . SER A 1 202 ? -6.028 8.750 1.301 1.00 86.62 202 SER A O 1
ATOM 1588 N N . TYR A 1 203 ? -6.679 6.643 0.834 1.00 84.38 203 TYR A N 1
ATOM 1589 C CA . TYR A 1 203 ? -5.373 6.204 0.344 1.00 84.38 203 TYR A CA 1
ATOM 1590 C C . TYR A 1 203 ? -4.887 7.070 -0.829 1.00 84.38 203 TYR A C 1
ATOM 1592 O O . TYR A 1 203 ? -3.702 7.380 -0.938 1.00 84.38 203 TYR A O 1
ATOM 1600 N N . ARG A 1 204 ? -5.816 7.517 -1.688 1.00 78.06 204 ARG A N 1
ATOM 1601 C CA . ARG A 1 204 ? -5.559 8.486 -2.761 1.00 78.06 204 ARG A CA 1
ATOM 1602 C C . ARG A 1 204 ? -6.743 9.442 -2.944 1.00 78.06 204 ARG A C 1
ATOM 1604 O O . ARG A 1 204 ? -7.889 9.026 -2.775 1.00 78.06 204 ARG A O 1
ATOM 1611 N N . PRO A 1 205 ? -6.500 10.695 -3.374 1.00 65.69 205 PRO A N 1
ATOM 1612 C CA . PRO A 1 205 ? -7.567 11.667 -3.625 1.00 65.69 205 PRO A CA 1
ATOM 1613 C C . PRO A 1 205 ? -8.574 11.231 -4.706 1.00 65.69 205 PRO A C 1
ATOM 1615 O O . PRO A 1 205 ? -9.713 11.675 -4.664 1.00 65.69 205 PRO A O 1
ATOM 1618 N N . ASN A 1 206 ? -8.187 10.329 -5.622 1.00 57.06 206 ASN A N 1
ATOM 1619 C CA . ASN A 1 206 ? -9.015 9.864 -6.746 1.00 57.06 206 ASN A CA 1
ATOM 1620 C C . ASN A 1 206 ? -9.235 8.337 -6.763 1.00 57.06 206 ASN A C 1
ATOM 1622 O O . ASN A 1 206 ? -9.458 7.770 -7.826 1.00 57.06 206 ASN A O 1
ATOM 1626 N N . MET A 1 207 ? -9.151 7.642 -5.623 1.00 52.66 207 MET A N 1
ATOM 1627 C CA . MET A 1 207 ? -9.368 6.181 -5.574 1.00 52.66 207 MET A CA 1
ATOM 1628 C C . MET A 1 207 ? -10.852 5.761 -5.598 1.00 52.66 207 MET A C 1
ATOM 1630 O O . MET A 1 207 ? -11.195 4.663 -5.172 1.00 52.66 207 MET A O 1
ATOM 1634 N N . LEU A 1 208 ? -11.731 6.611 -6.135 1.00 44.84 208 LEU A N 1
ATOM 1635 C CA . LEU A 1 208 ? -13.055 6.204 -6.603 1.00 44.84 208 LEU A CA 1
ATOM 1636 C C . LEU A 1 208 ? -12.857 5.543 -7.975 1.00 44.84 208 LEU A C 1
ATOM 1638 O O . LEU A 1 208 ? -12.872 6.209 -9.006 1.00 44.84 208 LEU A O 1
ATOM 1642 N N . THR A 1 209 ? -12.484 4.267 -7.907 1.00 39.31 209 THR A N 1
ATOM 1643 C CA . THR A 1 209 ? -12.485 3.235 -8.953 1.00 39.31 209 THR A CA 1
ATOM 1644 C C . THR A 1 209 ? -12.435 3.677 -10.423 1.00 39.31 209 THR A C 1
ATOM 1646 O O . THR A 1 209 ? -13.391 4.166 -11.020 1.00 39.31 209 THR A O 1
ATOM 1649 N N . LYS A 1 210 ? -11.305 3.362 -11.058 1.00 30.61 210 LYS A N 1
ATOM 1650 C CA . LYS A 1 210 ? -11.284 2.873 -12.438 1.00 30.61 210 LYS A CA 1
ATOM 1651 C C . LYS A 1 210 ? -10.350 1.671 -12.484 1.00 30.61 210 LYS A C 1
ATOM 1653 O O . LYS A 1 210 ? -9.134 1.854 -12.481 1.00 30.61 210 LYS A O 1
ATOM 1658 N N . GLU A 1 211 ? -10.931 0.477 -12.474 1.00 34.44 211 GLU A N 1
ATOM 1659 C CA . GLU A 1 211 ? -10.411 -0.613 -13.305 1.00 34.44 211 GLU A CA 1
ATOM 1660 C C . GLU A 1 211 ? -11.006 -0.466 -14.712 1.00 34.44 211 GLU A C 1
ATOM 1662 O O . GLU A 1 211 ? -12.184 -0.044 -14.813 1.00 34.44 211 GLU A O 1
#

Radius of gyration: 42.12 Å; chains: 1; bounding box: 97×27×133 Å